Protein AF-0000000072633416 (afdb_homodimer)

Sequence (336 aa):
MCIAISPEGNLLAVGGNDANVHIYSLSTSDSSLTEKQKLSHGGALTSVNFSPDGKYLVATDIAKKVVPYNVNNGFKVASEKSWSFHTARINCSAWSSNSRYIVTGSLDTNIMVWDLEQSGEHPLLIRGAHQMSAINCVAFLPDGKRILSVGQDANIRIWNVKLPIKPSMCIAISPEGNLLAVGGNDANVHIYSLSTSDSSLTEKQKLSHGGALTSVNFSPDGKYLVATDIAKKVVPYNVNNGFKVASEKSWSFHTARINCSAWSSNSRYIVTGSLDTNIMVWDLEQSGEHPLLIRGAHQMSAINCVAFLPDGKRILSVGQDANIRIWNVKLPIKPS

Nearest PDB structures (foldseek):
  1pev-assembly1_A  TM=9.526E-01  e=4.583E-15  Caenorhabditis elegans
  7y61-assembly1_L  TM=8.493E-01  e=1.442E-09  Homo sapiens
  7y61-assembly1_N  TM=8.278E-01  e=1.885E-09  Homo sapiens
  5wlc-assembly1_LR  TM=9.223E-01  e=4.519E-05  Saccharomyces cerevisiae BY4741
  6nd4-assembly1_R  TM=8.766E-01  e=3.129E-03  Saccharomyces cerevisiae BY4741

Structure (mmCIF, N/CA/C/O backbone):
data_AF-0000000072633416-model_v1
#
loop_
_entity.id
_entity.type
_entity.pdbx_description
1 polymer 'Uncharacterized protein'
#
loop_
_atom_site.group_PDB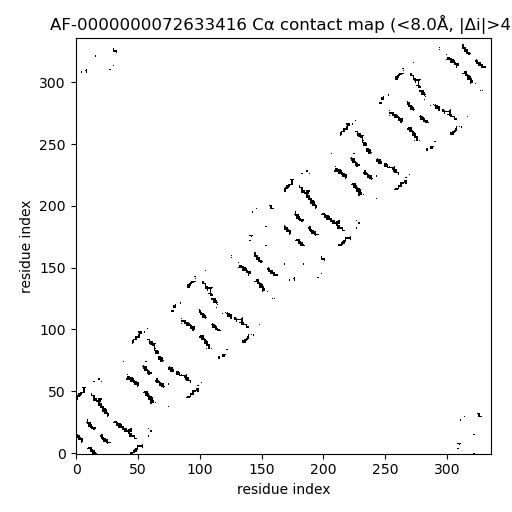
_atom_site.id
_atom_site.type_symbol
_atom_site.label_atom_id
_atom_site.label_alt_id
_atom_site.label_comp_id
_atom_site.label_asym_id
_atom_site.label_entity_id
_atom_site.label_seq_id
_atom_site.pdbx_PDB_ins_code
_atom_site.Cartn_x
_atom_site.Cartn_y
_atom_site.Cartn_z
_atom_site.occupancy
_atom_site.B_iso_or_equiv
_atom_site.auth_seq_id
_atom_site.auth_comp_id
_atom_site.auth_asym_id
_atom_site.auth_atom_id
_atom_site.pdbx_PDB_model_num
ATOM 1 N N . MET A 1 1 ? -5.812 -7.766 7.957 1 78.44 1 MET A N 1
ATOM 2 C CA . MET A 1 1 ? -6.738 -7.355 6.906 1 78.44 1 MET A CA 1
ATOM 3 C C . MET A 1 1 ? -6.059 -6.406 5.922 1 78.44 1 MET A C 1
ATOM 5 O O . MET A 1 1 ? -5.25 -5.566 6.324 1 78.44 1 MET A O 1
ATOM 9 N N . CYS A 1 2 ? -6.215 -6.66 4.562 1 89.56 2 CYS A N 1
ATOM 10 C CA . CYS A 1 2 ? -5.656 -5.859 3.48 1 89.56 2 CYS A CA 1
ATOM 11 C C . CYS A 1 2 ? -6.742 -5.441 2.492 1 89.56 2 CYS A C 1
ATOM 13 O O . CYS A 1 2 ? -7.82 -6.035 2.463 1 89.56 2 CYS A O 1
ATOM 15 N N . ILE A 1 3 ? -6.527 -4.309 1.792 1 92.31 3 ILE A N 1
ATOM 16 C CA . ILE A 1 3 ? -7.512 -3.83 0.828 1 92.31 3 ILE A CA 1
ATOM 17 C C . ILE A 1 3 ? -6.809 -3.396 -0.456 1 92.31 3 ILE A C 1
ATOM 19 O O . ILE A 1 3 ? -5.613 -3.092 -0.443 1 92.31 3 ILE A O 1
ATOM 23 N N . ALA A 1 4 ? -7.535 -3.357 -1.515 1 94.62 4 ALA A N 1
ATOM 24 C CA . ALA A 1 4 ? -7.051 -2.854 -2.797 1 94.62 4 ALA A CA 1
ATOM 25 C C . ALA A 1 4 ? -8.195 -2.283 -3.631 1 94.62 4 ALA A C 1
ATOM 27 O O . ALA A 1 4 ? -9.25 -2.912 -3.762 1 94.62 4 ALA A O 1
ATOM 28 N N . ILE A 1 5 ? -7.965 -1.12 -4.137 1 92 5 ILE A N 1
ATOM 29 C CA . ILE A 1 5 ? -8.914 -0.504 -5.055 1 92 5 ILE A CA 1
ATOM 30 C C . ILE A 1 5 ? -8.469 -0.738 -6.496 1 92 5 ILE A C 1
ATOM 32 O O . ILE A 1 5 ? -7.285 -0.602 -6.816 1 92 5 ILE A O 1
ATOM 36 N N . SER A 1 6 ? -9.461 -1.04 -7.301 1 93.94 6 SER A N 1
ATOM 37 C CA . SER A 1 6 ? -9.117 -1.271 -8.703 1 93.94 6 SER A CA 1
ATOM 38 C C . SER A 1 6 ? -8.68 0.02 -9.383 1 93.94 6 SER A C 1
ATOM 40 O O . SER A 1 6 ? -9.039 1.113 -8.945 1 93.94 6 SER A O 1
ATOM 42 N N . PRO A 1 7 ? -7.848 -0.173 -10.43 1 89.81 7 PRO A N 1
ATOM 43 C CA . PRO A 1 7 ? -7.363 1.029 -11.109 1 89.81 7 PRO A CA 1
ATOM 44 C C . PRO A 1 7 ? -8.5 1.906 -11.641 1 89.81 7 PRO A C 1
ATOM 46 O O . PRO A 1 7 ? -8.375 3.135 -11.656 1 89.81 7 PRO A O 1
ATOM 49 N N . GLU A 1 8 ? -9.578 1.374 -12.016 1 87.56 8 GLU A N 1
ATOM 50 C CA . GLU A 1 8 ? -10.711 2.133 -12.523 1 87.56 8 GLU A CA 1
ATOM 51 C C . GLU A 1 8 ? -11.547 2.711 -11.391 1 87.56 8 GLU A C 1
ATOM 53 O O . GLU A 1 8 ? -12.445 3.521 -11.617 1 87.56 8 GLU A O 1
ATOM 58 N N . GLY A 1 9 ? -11.312 2.232 -10.219 1 87.56 9 GLY A N 1
ATOM 59 C CA . GLY A 1 9 ? -11.969 2.791 -9.047 1 87.56 9 GLY A CA 1
ATOM 60 C C . GLY A 1 9 ? -13.367 2.25 -8.828 1 87.56 9 GLY A C 1
ATOM 61 O O . GLY A 1 9 ? -14.141 2.805 -8.047 1 87.56 9 GLY A O 1
ATOM 62 N N . ASN A 1 10 ? -13.703 1.161 -9.5 1 91 10 ASN A N 1
ATOM 63 C CA . ASN A 1 10 ? -15.07 0.667 -9.422 1 91 10 ASN A CA 1
ATOM 64 C C . ASN A 1 10 ? -15.164 -0.598 -8.57 1 91 10 ASN A C 1
ATOM 66 O O . ASN A 1 10 ? -16.266 -1.051 -8.242 1 91 10 ASN A O 1
ATOM 70 N N . LEU A 1 11 ? -14.023 -1.167 -8.234 1 94.31 11 LEU A N 1
ATOM 71 C CA . LEU A 1 11 ? -14 -2.369 -7.414 1 94.31 11 LEU A CA 1
ATOM 72 C C . LEU A 1 11 ? -13.109 -2.176 -6.191 1 94.31 11 LEU A C 1
ATOM 74 O O . LEU A 1 11 ? -12.07 -1.52 -6.273 1 94.31 11 LEU A O 1
ATOM 78 N N . LEU A 1 12 ? -13.523 -2.736 -5.129 1 93.88 12 LEU A N 1
ATOM 79 C CA . LEU A 1 12 ? -12.75 -2.865 -3.898 1 93.88 12 LEU A CA 1
ATOM 80 C C . LEU A 1 12 ? -12.578 -4.332 -3.516 1 93.88 12 LEU A C 1
ATOM 82 O O . LEU A 1 12 ? -13.555 -5.074 -3.428 1 93.88 12 LEU A O 1
ATOM 86 N N . ALA A 1 13 ? -11.328 -4.762 -3.363 1 96.56 13 ALA A N 1
ATOM 87 C CA . ALA A 1 13 ? -11.023 -6.086 -2.824 1 96.56 13 ALA A CA 1
ATOM 88 C C . ALA A 1 13 ? -10.602 -6 -1.362 1 96.56 13 ALA A C 1
ATOM 90 O O . ALA A 1 13 ? -9.758 -5.172 -1.001 1 96.56 13 ALA A O 1
ATOM 91 N N . VAL A 1 14 ? -11.203 -6.781 -0.526 1 93.81 14 VAL A N 1
ATOM 92 C CA . VAL A 1 14 ? -10.859 -6.855 0.89 1 93.81 14 VAL A CA 1
ATOM 93 C C . VAL A 1 14 ? -10.445 -8.281 1.248 1 93.81 14 VAL A C 1
ATOM 95 O O . VAL A 1 14 ? -11.234 -9.219 1.113 1 93.81 14 VAL A O 1
ATOM 98 N N . GLY A 1 15 ? -9.219 -8.375 1.613 1 94.69 15 GLY A N 1
ATOM 99 C CA . GLY A 1 15 ? -8.75 -9.641 2.139 1 94.69 15 GLY A CA 1
ATOM 100 C C . GLY A 1 15 ? -9.07 -9.844 3.607 1 94.69 15 GLY A C 1
ATOM 101 O O . GLY A 1 15 ? -8.555 -9.125 4.465 1 94.69 15 GLY A O 1
ATOM 102 N N . GLY A 1 16 ? -9.828 -10.812 3.904 1 91.19 16 GLY A N 1
ATOM 103 C CA . GLY A 1 16 ? -10.305 -11 5.266 1 91.19 16 GLY A CA 1
ATOM 104 C C . GLY A 1 16 ? -9.5 -12.016 6.047 1 91.19 16 GLY A C 1
ATOM 105 O O . GLY A 1 16 ? -8.703 -12.766 5.469 1 91.19 16 GLY A O 1
ATOM 106 N N . ASN A 1 17 ? -9.734 -11.977 7.367 1 91.62 17 ASN A N 1
ATOM 107 C CA . ASN A 1 17 ? -9.219 -13.023 8.242 1 91.62 17 ASN A CA 1
ATOM 108 C C . ASN A 1 17 ? -10.07 -14.289 8.156 1 91.62 17 ASN A C 1
ATOM 110 O O . ASN A 1 17 ? -9.656 -15.352 8.641 1 91.62 17 ASN A O 1
ATOM 114 N N . ASP A 1 18 ? -11.141 -14.18 7.52 1 91.94 18 ASP A N 1
ATOM 115 C CA . ASP A 1 18 ? -12.07 -15.289 7.383 1 91.94 18 ASP A CA 1
ATOM 116 C C . ASP A 1 18 ? -11.695 -16.172 6.195 1 91.94 18 ASP A C 1
ATOM 118 O O . ASP A 1 18 ? -12.484 -17.031 5.781 1 91.94 18 ASP A O 1
ATOM 122 N N . ALA A 1 19 ? -10.562 -15.977 5.543 1 95.75 19 ALA A N 1
ATOM 123 C CA . ALA A 1 19 ? -10.016 -16.75 4.43 1 95.75 19 ALA A CA 1
ATOM 124 C C . ALA A 1 19 ? -10.812 -16.5 3.15 1 95.75 19 ALA A C 1
ATOM 126 O O . ALA A 1 19 ? -10.891 -17.359 2.277 1 95.75 19 ALA A O 1
ATOM 127 N N . ASN A 1 20 ? -11.477 -15.336 3.115 1 96.12 20 ASN A N 1
ATOM 128 C CA . ASN A 1 20 ? -12.18 -14.938 1.899 1 96.12 20 ASN A CA 1
ATOM 129 C C . ASN A 1 20 ? -11.68 -13.594 1.383 1 96.12 20 ASN A C 1
ATOM 131 O O . ASN A 1 20 ? -11.305 -12.719 2.17 1 96.12 20 ASN A O 1
ATOM 135 N N . VAL A 1 21 ? -11.633 -13.508 0.088 1 97 21 VAL A N 1
ATOM 136 C CA . VAL A 1 21 ? -11.523 -12.195 -0.547 1 97 21 VAL A CA 1
ATOM 137 C C . VAL A 1 21 ? -12.922 -11.664 -0.872 1 97 21 VAL A C 1
ATOM 139 O O . VAL A 1 21 ? -13.68 -12.305 -1.6 1 97 21 VAL A O 1
ATOM 142 N N . HIS A 1 22 ? -13.258 -10.57 -0.307 1 95.81 22 HIS A N 1
ATOM 143 C CA . HIS A 1 22 ? -14.523 -9.906 -0.581 1 95.81 22 HIS A CA 1
ATOM 144 C C . HIS A 1 22 ? -14.367 -8.852 -1.672 1 95.81 22 HIS A C 1
ATOM 146 O O . HIS A 1 22 ? -13.508 -7.977 -1.577 1 95.81 22 HIS A O 1
ATOM 152 N N . ILE A 1 23 ? -15.18 -9.047 -2.656 1 96.94 23 ILE A N 1
ATOM 153 C CA . ILE A 1 23 ? -15.164 -8.078 -3.744 1 96.94 23 ILE A CA 1
ATOM 154 C C . ILE A 1 23 ? -16.391 -7.18 -3.664 1 96.94 23 ILE A C 1
ATOM 156 O O . ILE A 1 23 ? -17.531 -7.672 -3.67 1 96.94 23 ILE A O 1
ATOM 160 N N . TYR A 1 24 ? -16.188 -5.902 -3.617 1 94.69 24 TYR A N 1
ATOM 161 C CA . TYR A 1 24 ? -17.266 -4.922 -3.586 1 94.69 24 TYR A CA 1
ATOM 162 C C . TYR A 1 24 ? -17.266 -4.082 -4.859 1 94.69 24 TYR A C 1
ATOM 164 O O . TYR A 1 24 ? -16.219 -3.727 -5.383 1 94.69 24 TYR A O 1
ATOM 172 N N . SER A 1 25 ? -18.5 -3.779 -5.301 1 93.19 25 SER A N 1
ATOM 173 C CA . SER A 1 25 ? -18.672 -2.734 -6.305 1 93.19 25 SER A CA 1
ATOM 174 C C . SER A 1 25 ? -18.797 -1.358 -5.656 1 93.19 25 SER A C 1
ATOM 176 O O . SER A 1 25 ? -19.531 -1.185 -4.688 1 93.19 25 SER A O 1
ATOM 178 N N . LEU A 1 26 ? -17.969 -0.491 -6.16 1 88.62 26 LEU A N 1
ATOM 179 C CA . LEU A 1 26 ? -18.031 0.896 -5.711 1 88.62 26 LEU A CA 1
ATOM 180 C C . LEU A 1 26 ? -18.812 1.754 -6.691 1 88.62 26 LEU A C 1
ATOM 182 O O . LEU A 1 26 ? -18.469 1.842 -7.871 1 88.62 26 LEU A O 1
ATOM 186 N N . SER A 1 27 ? -19.922 2.271 -6.168 1 82.56 27 SER A N 1
ATOM 187 C CA . SER A 1 27 ? -20.688 3.166 -7.023 1 82.56 27 SER A CA 1
ATOM 188 C C . SER A 1 27 ? -19.953 4.473 -7.27 1 82.56 27 SER A C 1
ATOM 190 O O . SER A 1 27 ? -19.281 4.992 -6.375 1 82.56 27 SER A O 1
ATOM 192 N N . THR A 1 28 ? -20.016 4.977 -8.508 1 73.62 28 THR A N 1
ATOM 193 C CA . THR A 1 28 ? -19.406 6.262 -8.82 1 73.62 28 THR A CA 1
ATOM 194 C C . THR A 1 28 ? -20.344 7.41 -8.477 1 73.62 28 THR A C 1
ATOM 196 O O . THR A 1 28 ? -19.938 8.57 -8.422 1 73.62 28 THR A O 1
ATOM 199 N N . SER A 1 29 ? -21.594 7.102 -8.211 1 73.12 29 SER A N 1
ATOM 200 C CA . SER A 1 29 ? -22.594 8.156 -8.086 1 73.12 29 SER A CA 1
ATOM 201 C C . SER A 1 29 ? -22.984 8.375 -6.625 1 73.12 29 SER A C 1
ATOM 203 O O . SER A 1 29 ? -23.5 9.438 -6.266 1 73.12 29 SER A O 1
ATOM 205 N N . ASP A 1 30 ? -22.797 7.312 -5.809 1 76.56 30 ASP A N 1
ATOM 206 C CA . ASP A 1 30 ? -23.125 7.469 -4.395 1 76.56 30 ASP A CA 1
ATOM 207 C C . ASP A 1 30 ? -22.141 6.715 -3.514 1 76.56 30 ASP A C 1
ATOM 209 O O . ASP A 1 30 ? -21.109 6.234 -3.994 1 76.56 30 ASP A O 1
ATOM 213 N N . SER A 1 31 ? -22.328 6.77 -2.248 1 78.88 31 SER A N 1
ATOM 214 C CA . SER A 1 31 ? -21.406 6.184 -1.271 1 78.88 31 SER A CA 1
ATOM 215 C C . SER A 1 31 ? -21.766 4.727 -0.987 1 78.88 31 SER A C 1
ATOM 217 O O . SER A 1 31 ? -21.406 4.184 0.056 1 78.88 31 SER A O 1
ATOM 219 N N . SER A 1 32 ? -22.438 4.117 -2.043 1 82.69 32 SER A N 1
ATOM 220 C CA . SER A 1 32 ? -22.875 2.744 -1.807 1 82.69 32 SER A CA 1
ATOM 221 C C . SER A 1 32 ? -21.766 1.746 -2.133 1 82.69 32 SER A C 1
ATOM 223 O O . SER A 1 32 ? -20.984 1.968 -3.049 1 82.69 32 SER A O 1
ATOM 225 N N . LEU A 1 33 ? -21.75 0.818 -1.303 1 86.5 33 LEU A N 1
ATOM 226 C CA . LEU A 1 33 ? -20.875 -0.343 -1.434 1 86.5 33 LEU A CA 1
ATOM 227 C C . LEU A 1 33 ? -21.672 -1.636 -1.438 1 86.5 33 LEU A C 1
ATOM 229 O O . LEU A 1 33 ? -22.469 -1.879 -0.526 1 86.5 33 LEU A O 1
ATOM 233 N N . THR A 1 34 ? -21.469 -2.406 -2.582 1 90.81 34 THR A N 1
ATOM 234 C CA . THR A 1 34 ? -22.203 -3.668 -2.678 1 90.81 34 THR A CA 1
ATOM 235 C C . THR A 1 34 ? -21.234 -4.828 -2.906 1 90.81 34 THR A C 1
ATOM 237 O O . THR A 1 34 ? -20.406 -4.781 -3.814 1 90.81 34 THR A O 1
ATOM 240 N N . GLU A 1 35 ? -21.359 -5.801 -2.062 1 93.06 35 GLU A N 1
ATOM 241 C CA . GLU A 1 35 ? -20.531 -6.984 -2.285 1 93.06 35 GLU A CA 1
ATOM 242 C C . GLU A 1 35 ? -21 -7.762 -3.512 1 93.06 35 GLU A C 1
ATOM 244 O O . GLU A 1 35 ? -22.172 -8.148 -3.6 1 93.06 35 GLU A O 1
ATOM 249 N N . LYS A 1 36 ? -20.094 -7.965 -4.418 1 94.62 36 LYS A N 1
ATOM 250 C CA . LYS A 1 36 ? -20.422 -8.648 -5.668 1 94.62 36 LYS A CA 1
ATOM 251 C C . LYS A 1 36 ? -20 -10.109 -5.621 1 94.62 36 LYS A C 1
ATOM 253 O O . LYS A 1 36 ? -20.609 -10.969 -6.266 1 94.62 36 LYS A O 1
ATOM 258 N N . GLN A 1 37 ? -18.859 -10.391 -4.949 1 95.88 37 GLN A N 1
ATOM 259 C CA . GLN A 1 37 ? -18.297 -11.734 -4.918 1 95.88 37 GLN A CA 1
ATOM 260 C C . GLN A 1 37 ? -17.578 -12 -3.598 1 95.88 37 GLN A C 1
ATOM 262 O O . GLN A 1 37 ? -17.062 -11.078 -2.973 1 95.88 37 GLN A O 1
ATOM 267 N N . LYS A 1 38 ? -17.656 -13.164 -3.211 1 96.12 38 LYS A N 1
ATOM 268 C CA . LYS A 1 38 ? -16.859 -13.711 -2.117 1 96.12 38 LYS A CA 1
ATOM 269 C C . LYS A 1 38 ? -16.031 -14.906 -2.584 1 96.12 38 LYS A C 1
ATOM 271 O O . LYS A 1 38 ? -16.578 -15.953 -2.924 1 96.12 38 LYS A O 1
ATOM 276 N N . LEU A 1 39 ? -14.711 -14.703 -2.627 1 97 39 LEU A N 1
ATOM 277 C CA . LEU A 1 39 ? -13.812 -15.727 -3.152 1 97 39 LEU A CA 1
ATOM 278 C C . LEU A 1 39 ? -13.156 -16.5 -2.018 1 97 39 LEU A C 1
ATOM 280 O O . LEU A 1 39 ? -12.492 -15.922 -1.161 1 97 39 LEU A O 1
ATOM 284 N N . SER A 1 40 ? -13.32 -17.781 -2.092 1 94.88 40 SER A N 1
ATOM 285 C CA . SER A 1 40 ? -12.672 -18.609 -1.079 1 94.88 40 SER A CA 1
ATOM 286 C C . SER A 1 40 ? -11.172 -18.734 -1.339 1 94.88 40 SER A C 1
ATOM 288 O O . SER A 1 40 ? -10.75 -18.875 -2.486 1 94.88 40 SER A O 1
ATOM 290 N N . HIS A 1 41 ? -10.5 -18.609 -0.272 1 93.25 41 HIS A N 1
ATOM 291 C CA . HIS A 1 41 ? -9.047 -18.734 -0.341 1 93.25 41 HIS A CA 1
ATOM 292 C C . HIS A 1 41 ? -8.539 -19.781 0.64 1 93.25 41 HIS A C 1
ATOM 294 O O . HIS A 1 41 ? -9.328 -20.562 1.182 1 93.25 41 HIS A O 1
ATOM 300 N N . GLY A 1 42 ? -7.281 -19.984 0.874 1 88.25 42 GLY A N 1
ATOM 301 C CA . GLY A 1 42 ? -6.711 -21.047 1.695 1 88.25 42 GLY A CA 1
ATOM 302 C C . GLY A 1 42 ? -6.594 -20.656 3.158 1 88.25 42 GLY A C 1
ATOM 303 O O . GLY A 1 42 ? -6.676 -21.516 4.039 1 88.25 42 GLY A O 1
ATOM 304 N N . GLY A 1 43 ? -6.43 -19.531 3.475 1 94.62 43 GLY A N 1
ATOM 305 C CA . GLY A 1 43 ? -6.266 -18.984 4.816 1 94.62 43 GLY A CA 1
ATOM 306 C C . GLY A 1 43 ? -6.492 -17.5 4.895 1 94.62 43 GLY A C 1
ATOM 307 O O . GLY A 1 43 ? -6.988 -16.891 3.943 1 94.62 43 GLY A O 1
ATOM 308 N N . ALA A 1 44 ? -6.234 -17 6.16 1 95.5 44 ALA A N 1
ATOM 309 C CA . ALA A 1 44 ? -6.344 -15.562 6.336 1 95.5 44 ALA A CA 1
ATOM 310 C C . ALA A 1 44 ? -5.473 -14.82 5.328 1 95.5 44 ALA A C 1
ATOM 312 O O . ALA A 1 44 ? -4.312 -15.18 5.113 1 95.5 44 ALA A O 1
ATOM 313 N N . LEU A 1 45 ? -6.035 -13.82 4.68 1 96.31 45 LEU A N 1
ATOM 314 C CA . LEU A 1 45 ? -5.344 -13.109 3.607 1 96.31 45 LEU A CA 1
ATOM 315 C C . LEU A 1 45 ? -4.227 -12.234 4.164 1 96.31 45 LEU A C 1
ATOM 317 O O . LEU A 1 45 ? -4.355 -11.672 5.258 1 96.31 45 LEU A O 1
ATOM 321 N N . THR A 1 46 ? -3.133 -12.18 3.412 1 96.06 46 THR A N 1
ATOM 322 C CA . THR A 1 46 ? -1.992 -11.352 3.787 1 96.06 46 THR A CA 1
ATOM 323 C C . THR A 1 46 ? -1.813 -10.195 2.803 1 96.06 46 THR A C 1
ATOM 325 O O . THR A 1 46 ? -1.269 -9.148 3.158 1 96.06 46 THR A O 1
ATOM 328 N N . SER A 1 47 ? -2.232 -10.375 1.613 1 96.31 47 SER A N 1
ATOM 329 C CA . SER A 1 47 ? -2.168 -9.305 0.623 1 96.31 47 SER A CA 1
ATOM 330 C C . SER A 1 47 ? -3.203 -9.508 -0.479 1 96.31 47 SER A C 1
ATOM 332 O O . SER A 1 47 ? -3.562 -10.648 -0.796 1 96.31 47 SER A O 1
ATOM 334 N N . VAL A 1 48 ? -3.715 -8.414 -1.035 1 97.44 48 VAL A N 1
ATOM 335 C CA . VAL A 1 48 ? -4.543 -8.352 -2.236 1 97.44 48 VAL A CA 1
ATOM 336 C C . VAL A 1 48 ? -4.121 -7.16 -3.094 1 97.44 48 VAL A C 1
ATOM 338 O O . VAL A 1 48 ? -3.895 -6.066 -2.578 1 97.44 48 VAL A O 1
ATOM 341 N N . ASN A 1 49 ? -3.918 -7.422 -4.375 1 97.38 49 ASN A N 1
ATOM 342 C CA . ASN A 1 49 ? -3.5 -6.363 -5.289 1 97.38 49 ASN A CA 1
ATOM 343 C C . ASN A 1 49 ? -4.105 -6.551 -6.676 1 97.38 49 ASN A C 1
ATOM 345 O O . ASN A 1 49 ? -3.959 -7.613 -7.285 1 97.38 49 ASN A O 1
ATOM 349 N N . PHE A 1 50 ? -4.715 -5.469 -7.129 1 97.44 50 PHE A N 1
ATOM 350 C CA . PHE A 1 50 ? -5.109 -5.48 -8.531 1 97.44 50 PHE A CA 1
ATOM 351 C C . PHE A 1 50 ? -3.9 -5.266 -9.438 1 97.44 50 PHE A C 1
ATOM 353 O O . PHE A 1 50 ? -2.971 -4.543 -9.078 1 97.44 50 PHE A O 1
ATOM 360 N N . SER A 1 51 ? -4.027 -5.918 -10.562 1 97.81 51 SER A N 1
ATOM 361 C CA . SER A 1 51 ? -3.002 -5.617 -11.562 1 97.81 51 SER A CA 1
ATOM 362 C C . SER A 1 51 ? -3.156 -4.199 -12.102 1 97.81 51 SER A C 1
ATOM 364 O O . SER A 1 51 ? -4.25 -3.629 -12.062 1 97.81 51 SER A O 1
ATOM 366 N N . PRO A 1 52 ? -2.07 -3.672 -12.609 1 94.06 52 PRO A N 1
ATOM 367 C CA . PRO A 1 52 ? -2.113 -2.291 -13.094 1 94.06 52 PRO A CA 1
ATOM 368 C C . PRO A 1 52 ? -3.15 -2.088 -14.195 1 94.06 52 PRO A C 1
ATOM 370 O O . PRO A 1 52 ? -3.764 -1.021 -14.281 1 94.06 52 PRO A O 1
ATOM 373 N N . ASP A 1 53 ? -3.396 -3.02 -15 1 95.94 53 ASP A N 1
ATOM 374 C CA . ASP A 1 53 ? -4.363 -2.875 -16.094 1 95.94 53 ASP A CA 1
ATOM 375 C C . ASP A 1 53 ? -5.77 -3.248 -15.625 1 95.94 53 ASP A C 1
ATOM 377 O O . ASP A 1 53 ? -6.723 -3.18 -16.406 1 95.94 53 ASP A O 1
ATOM 381 N N . GLY A 1 54 ? -5.918 -3.766 -14.414 1 97 54 GLY A N 1
ATOM 382 C CA . GLY A 1 54 ? -7.219 -4.02 -13.82 1 97 54 GLY A CA 1
ATOM 383 C C . GLY A 1 54 ? -7.801 -5.363 -14.211 1 97 54 GLY A C 1
ATOM 384 O O . GLY A 1 54 ? -8.914 -5.707 -13.812 1 97 54 GLY A O 1
ATOM 385 N N . LYS A 1 55 ? -7.074 -6.152 -14.898 1 98.06 55 LYS A N 1
ATOM 386 C CA . LYS A 1 55 ? -7.617 -7.391 -15.453 1 98.06 55 LYS A CA 1
ATOM 387 C C . LYS A 1 55 ? -7.48 -8.547 -14.461 1 98.06 55 LYS A C 1
ATOM 389 O O . LYS A 1 55 ? -8.133 -9.578 -14.609 1 98.06 55 LYS A O 1
ATOM 394 N N . TYR A 1 56 ? -6.555 -8.352 -13.547 1 98.25 56 TYR A N 1
ATOM 395 C CA . TYR A 1 56 ? -6.305 -9.43 -12.602 1 98.25 56 TYR A CA 1
ATOM 396 C C . TYR A 1 56 ? -6.27 -8.914 -11.164 1 98.25 56 TYR A C 1
ATOM 398 O O . TYR A 1 56 ? -6.113 -7.707 -10.945 1 98.25 56 TYR A O 1
ATOM 406 N N . LEU A 1 57 ? -6.516 -9.75 -10.242 1 98.25 57 LEU A N 1
ATOM 407 C CA . LEU A 1 57 ? -6.305 -9.594 -8.805 1 98.25 57 LEU A CA 1
ATOM 408 C C . LEU A 1 57 ? -5.441 -10.719 -8.25 1 98.25 57 LEU A C 1
ATOM 410 O O . LEU A 1 57 ? -5.668 -11.891 -8.562 1 98.25 57 LEU A O 1
ATOM 414 N N . VAL A 1 58 ? -4.387 -10.383 -7.531 1 98.44 58 VAL A N 1
ATOM 415 C CA . VAL A 1 58 ? -3.646 -11.438 -6.848 1 98.44 58 VAL A CA 1
ATOM 416 C C . VAL A 1 58 ? -3.928 -11.383 -5.348 1 98.44 58 VAL A C 1
ATOM 418 O O . VAL A 1 58 ? -4.031 -10.297 -4.773 1 98.44 58 VAL A O 1
ATOM 421 N N . ALA A 1 59 ? -4.102 -12.484 -4.727 1 98.31 59 ALA A N 1
ATOM 422 C CA . ALA A 1 59 ? -4.262 -12.609 -3.283 1 98.31 59 ALA A CA 1
ATOM 423 C C . ALA A 1 59 ? -3.285 -13.633 -2.709 1 98.31 59 ALA A C 1
ATOM 425 O O . ALA A 1 59 ? -2.988 -14.648 -3.35 1 98.31 59 ALA A O 1
ATOM 426 N N . THR A 1 60 ? -2.756 -13.352 -1.601 1 98 60 THR A N 1
ATOM 427 C CA . THR A 1 60 ? -1.894 -14.266 -0.861 1 98 60 THR A CA 1
ATOM 428 C C . THR A 1 60 ? -2.422 -14.477 0.554 1 98 60 THR A C 1
ATOM 430 O O . THR A 1 60 ? -3.219 -13.68 1.054 1 98 60 THR A O 1
ATOM 433 N N . ASP A 1 61 ? -1.995 -15.57 1.156 1 97.06 61 ASP A N 1
ATOM 434 C CA . ASP A 1 61 ? -2.525 -15.859 2.484 1 97.06 61 ASP A CA 1
ATOM 435 C C . ASP A 1 61 ? -1.468 -16.516 3.365 1 97.06 61 ASP A C 1
ATOM 437 O O . ASP A 1 61 ? -0.318 -16.688 2.951 1 97.06 61 ASP A O 1
ATOM 441 N N . ILE A 1 62 ? -1.84 -16.844 4.574 1 96.56 62 ILE A N 1
ATOM 442 C CA . ILE A 1 62 ? -0.938 -17.422 5.562 1 96.56 62 ILE A CA 1
ATOM 443 C C . ILE A 1 62 ? -0.707 -18.891 5.246 1 96.56 62 ILE A C 1
ATOM 445 O O . ILE A 1 62 ? 0.206 -19.516 5.793 1 96.56 62 ILE A O 1
ATOM 449 N N . ALA A 1 63 ? -1.5 -19.5 4.441 1 96.44 63 ALA A N 1
ATOM 450 C CA . ALA A 1 63 ? -1.374 -20.906 4.055 1 96.44 63 ALA A CA 1
ATOM 451 C C . ALA A 1 63 ? -0.475 -21.062 2.832 1 96.44 63 ALA A C 1
ATOM 453 O O . ALA A 1 63 ? -0.509 -22.094 2.156 1 96.44 63 ALA A O 1
ATOM 454 N N . LYS A 1 64 ? 0.203 -20.016 2.453 1 96.25 64 LYS A N 1
ATOM 455 C CA . LYS A 1 64 ? 1.258 -20.031 1.445 1 96.25 64 LYS A CA 1
ATOM 456 C C . LYS A 1 64 ? 0.671 -20.094 0.038 1 96.25 64 LYS A C 1
ATOM 458 O O . LYS A 1 64 ? 1.329 -20.562 -0.894 1 96.25 64 LYS A O 1
ATOM 463 N N . LYS A 1 65 ? -0.493 -19.672 -0.13 1 96.56 65 LYS A N 1
ATOM 464 C CA . LYS A 1 65 ? -1.133 -19.719 -1.441 1 96.56 65 LYS A CA 1
ATOM 465 C C . LYS A 1 65 ? -1.063 -18.359 -2.129 1 96.56 65 LYS A C 1
ATOM 467 O O . LYS A 1 65 ? -1.337 -17.328 -1.51 1 96.56 65 LYS A O 1
ATOM 472 N N . VAL A 1 66 ? -0.625 -18.438 -3.33 1 97.94 66 VAL A N 1
ATOM 473 C CA . VAL A 1 66 ? -0.736 -17.312 -4.254 1 97.94 66 VAL A CA 1
ATOM 474 C C . VAL A 1 66 ? -1.807 -17.609 -5.301 1 97.94 66 VAL A C 1
ATOM 476 O O . VAL A 1 66 ? -1.711 -18.594 -6.035 1 97.94 66 VAL A O 1
ATOM 479 N N . VAL A 1 67 ? -2.818 -16.75 -5.371 1 98.19 67 VAL A N 1
ATOM 480 C CA . VAL A 1 67 ? -3.896 -17.031 -6.316 1 98.19 67 VAL A CA 1
ATOM 481 C C . VAL A 1 67 ? -4.16 -15.797 -7.172 1 98.19 67 VAL A C 1
ATOM 483 O O . VAL A 1 67 ? -4.629 -14.773 -6.668 1 98.19 67 VAL A O 1
ATOM 486 N N . PRO A 1 68 ? -3.875 -15.898 -8.414 1 98.12 68 PRO A N 1
ATOM 487 C CA . PRO A 1 68 ? -4.332 -14.867 -9.352 1 98.12 68 PRO A CA 1
ATOM 488 C C . PRO A 1 68 ? -5.766 -15.086 -9.82 1 98.12 68 PRO A C 1
ATOM 490 O O . PRO A 1 68 ? -6.145 -16.219 -10.141 1 98.12 68 PRO A O 1
ATOM 493 N N . TYR A 1 69 ? -6.566 -14.047 -9.805 1 98.31 69 TYR A N 1
ATOM 494 C CA . TYR A 1 69 ? -7.949 -14.094 -10.266 1 98.31 69 TYR A CA 1
ATOM 495 C C . TYR A 1 69 ? -8.141 -13.234 -11.508 1 98.31 69 TYR A C 1
ATOM 497 O O . TYR A 1 69 ? -7.574 -12.141 -11.609 1 98.31 69 TYR A O 1
ATOM 505 N N . ASN A 1 70 ? -8.977 -13.719 -12.406 1 98.12 70 ASN A N 1
ATOM 506 C CA . ASN A 1 70 ? -9.383 -12.945 -13.578 1 98.12 70 ASN A CA 1
ATOM 507 C C . ASN A 1 70 ? -10.602 -12.078 -13.273 1 98.12 70 ASN A C 1
ATOM 509 O O . ASN A 1 70 ? -11.703 -12.594 -13.062 1 98.12 70 ASN A O 1
ATOM 513 N N . VAL A 1 71 ? -10.438 -10.812 -13.289 1 97.62 71 VAL A N 1
ATOM 514 C CA . VAL A 1 71 ? -11.461 -9.867 -12.867 1 97.62 71 VAL A CA 1
ATOM 515 C C . VAL A 1 71 ? -12.656 -9.938 -13.82 1 97.62 71 VAL A C 1
ATOM 517 O O . VAL A 1 71 ? -13.812 -9.875 -13.391 1 97.62 71 VAL A O 1
ATOM 520 N N . ASN A 1 72 ? -12.469 -10.109 -15.055 1 95.12 72 ASN A N 1
ATOM 521 C CA . ASN A 1 72 ? -13.508 -10.008 -16.078 1 95.12 72 ASN A CA 1
ATOM 522 C C . ASN A 1 72 ? -14.18 -11.352 -16.328 1 95.12 72 ASN A C 1
ATOM 524 O O . ASN A 1 72 ? -15.117 -11.445 -17.125 1 95.12 72 ASN A O 1
ATOM 528 N N . ASN A 1 73 ? -13.734 -12.367 -15.672 1 95.44 73 ASN A N 1
ATOM 529 C CA . ASN A 1 73 ? -14.305 -13.703 -15.82 1 95.44 73 ASN A CA 1
ATOM 530 C C . ASN A 1 73 ? -14.852 -14.227 -14.492 1 95.44 73 ASN A C 1
ATOM 532 O O . ASN A 1 73 ? -14.562 -15.359 -14.102 1 95.44 73 ASN A O 1
ATOM 536 N N . GLY A 1 74 ? -15.539 -13.305 -13.758 1 94.88 74 GLY A N 1
ATOM 537 C CA . GLY A 1 74 ? -16.141 -13.711 -12.492 1 94.88 74 GLY A CA 1
ATOM 538 C C . GLY A 1 74 ? -15.109 -14.055 -11.43 1 94.88 74 GLY A C 1
ATOM 539 O O . GLY A 1 74 ? -15.367 -14.875 -10.547 1 94.88 74 GLY A O 1
ATOM 540 N N . PHE A 1 75 ? -13.906 -13.602 -11.562 1 97.19 75 PHE A N 1
ATOM 541 C CA . PHE A 1 75 ? -12.812 -13.828 -10.625 1 97.19 75 PHE A CA 1
ATOM 542 C C . PHE A 1 75 ? -12.453 -15.305 -10.547 1 97.19 75 PHE A C 1
ATOM 544 O O . PHE A 1 75 ? -12.148 -15.82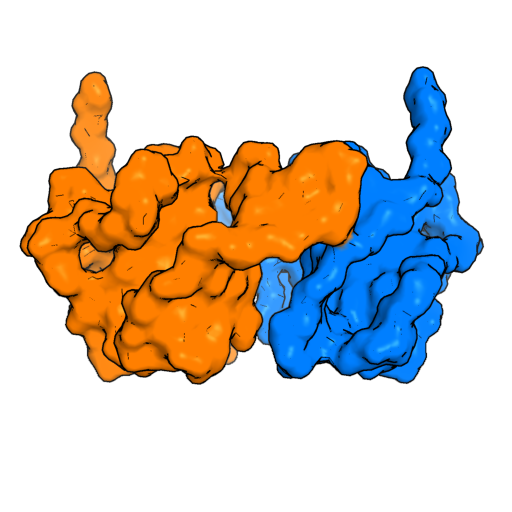 -9.469 1 97.19 75 PHE A O 1
ATOM 551 N N . LYS A 1 76 ? -12.508 -15.953 -11.664 1 96.88 76 LYS A N 1
ATOM 552 C CA . LYS A 1 76 ? -11.953 -17.312 -11.734 1 96.88 76 LYS A CA 1
ATOM 553 C C . LYS A 1 76 ? -10.438 -17.297 -11.625 1 96.88 76 LYS A C 1
ATOM 555 O O . LYS A 1 76 ? -9.789 -16.312 -12.016 1 96.88 76 LYS A O 1
ATOM 560 N N . VAL A 1 77 ? -9.961 -18.375 -11.047 1 97.31 77 VAL A N 1
ATOM 561 C CA . VAL A 1 77 ? -8.516 -18.5 -10.914 1 97.31 77 VAL A CA 1
ATOM 562 C C . VAL A 1 77 ? -7.863 -18.453 -12.297 1 97.31 77 VAL A C 1
ATOM 564 O O . VAL A 1 77 ? -8.297 -19.141 -13.219 1 97.31 77 VAL A O 1
ATOM 567 N N . ALA A 1 78 ? -6.801 -17.703 -12.422 1 97.31 78 ALA A N 1
ATOM 568 C CA . ALA A 1 78 ? -6.195 -17.422 -13.719 1 97.31 78 ALA A CA 1
ATOM 569 C C . ALA A 1 78 ? -4.98 -18.312 -13.961 1 97.31 78 ALA A C 1
ATOM 571 O O . ALA A 1 78 ? -4.414 -18.312 -15.055 1 97.31 78 ALA A O 1
ATOM 572 N N . SER A 1 79 ? -4.52 -19.047 -13 1 95.69 79 SER A N 1
ATOM 573 C CA . SER A 1 79 ? -3.352 -19.906 -13.164 1 95.69 79 SER A CA 1
ATOM 574 C C . SER A 1 79 ? -3.756 -21.328 -13.508 1 95.69 79 SER A C 1
ATOM 576 O O . SER A 1 79 ? -4.793 -21.812 -13.047 1 95.69 79 SER A O 1
ATOM 578 N N . GLU A 1 80 ? -2.883 -21.953 -14.227 1 92.19 80 GLU A N 1
ATOM 579 C CA . GLU A 1 80 ? -3.117 -23.344 -14.648 1 92.19 80 GLU A CA 1
ATOM 580 C C . GLU A 1 80 ? -2.904 -24.312 -13.492 1 92.19 80 GLU A C 1
ATOM 582 O O . GLU A 1 80 ? -3.561 -25.359 -13.422 1 92.19 80 GLU A O 1
ATOM 587 N N . LYS A 1 81 ? -1.944 -23.953 -12.711 1 92.94 81 LYS A N 1
ATOM 588 C CA . LYS A 1 81 ? -1.616 -24.781 -11.555 1 92.94 81 LYS A CA 1
ATOM 589 C C . LYS A 1 81 ? -1.688 -23.969 -10.266 1 92.94 81 LYS A C 1
ATOM 591 O O . LYS A 1 81 ? -1.734 -22.734 -10.305 1 92.94 81 LYS A O 1
ATOM 596 N N . SER A 1 82 ? -1.714 -24.766 -9.219 1 94.56 82 SER A N 1
ATOM 597 C CA . SER A 1 82 ? -1.69 -24.109 -7.914 1 94.56 82 SER A CA 1
ATOM 598 C C . SER A 1 82 ? -0.329 -23.484 -7.633 1 94.56 82 SER A C 1
ATOM 600 O O . SER A 1 82 ? 0.707 -24.125 -7.852 1 94.56 82 SER A O 1
ATOM 602 N N . TRP A 1 83 ? -0.357 -22.234 -7.223 1 96 83 TRP A N 1
ATOM 603 C CA . TRP A 1 83 ? 0.859 -21.516 -6.863 1 96 83 TRP A CA 1
ATOM 604 C C . TRP A 1 83 ? 1.115 -21.594 -5.359 1 96 83 TRP A C 1
ATOM 606 O O . TRP A 1 83 ? 0.729 -20.703 -4.609 1 96 83 TRP A O 1
ATOM 616 N N . SER A 1 84 ? 1.776 -22.688 -4.879 1 94.88 84 SER A N 1
ATOM 617 C CA . SER A 1 84 ? 2.053 -22.953 -3.471 1 94.88 84 SER A CA 1
ATOM 618 C C . SER A 1 84 ? 3.508 -23.359 -3.262 1 94.88 84 SER A C 1
ATOM 620 O O . SER A 1 84 ? 3.787 -24.344 -2.562 1 94.88 84 SER A O 1
ATOM 622 N N . PHE A 1 85 ? 4.426 -22.578 -3.754 1 94.31 85 PHE A N 1
ATOM 623 C CA . PHE A 1 85 ? 5.832 -22.969 -3.73 1 94.31 85 PHE A CA 1
ATOM 624 C C . PHE A 1 85 ? 6.527 -22.391 -2.498 1 94.31 85 PHE A C 1
ATOM 626 O O . PHE A 1 85 ? 7.582 -22.891 -2.096 1 94.31 85 PHE A O 1
ATOM 633 N N . HIS A 1 86 ? 5.98 -21.391 -1.906 1 94.62 86 HIS A N 1
ATOM 634 C CA . HIS A 1 86 ? 6.504 -20.922 -0.632 1 94.62 86 HIS A CA 1
ATOM 635 C C . HIS A 1 86 ? 6.359 -21.984 0.454 1 94.62 86 HIS A C 1
ATOM 637 O O . HIS A 1 86 ? 5.445 -22.812 0.401 1 94.62 86 HIS A O 1
ATOM 643 N N . THR A 1 87 ? 7.25 -21.953 1.475 1 94.62 87 THR A N 1
ATOM 644 C CA . THR A 1 87 ? 7.207 -22.969 2.529 1 94.62 87 THR A CA 1
ATOM 645 C C . THR A 1 87 ? 6.781 -22.344 3.855 1 94.62 87 THR A C 1
ATOM 647 O O . THR A 1 87 ? 6.777 -23.016 4.891 1 94.62 87 THR A O 1
ATOM 650 N N . ALA A 1 88 ? 6.488 -21.141 3.844 1 95.56 88 ALA A N 1
ATOM 651 C CA . ALA A 1 88 ? 5.977 -20.406 5.004 1 95.56 88 ALA A CA 1
ATOM 652 C C . ALA A 1 88 ? 5.027 -19.297 4.574 1 95.56 88 ALA A C 1
ATOM 654 O O . ALA A 1 88 ? 4.797 -19.094 3.379 1 95.56 88 ALA A O 1
ATOM 655 N N . ARG A 1 89 ? 4.492 -18.609 5.57 1 95.25 89 ARG A N 1
ATOM 656 C CA . ARG A 1 89 ? 3.545 -17.516 5.367 1 95.25 89 ARG A CA 1
ATOM 657 C C . ARG A 1 89 ? 4.082 -16.516 4.355 1 95.25 89 ARG A C 1
ATOM 659 O O . ARG A 1 89 ? 5.254 -16.141 4.406 1 95.25 89 ARG A O 1
ATOM 666 N N . ILE A 1 90 ? 3.201 -16.109 3.434 1 96.06 90 ILE A N 1
ATOM 667 C CA . ILE A 1 90 ? 3.514 -15.016 2.525 1 96.06 90 ILE A CA 1
ATOM 668 C C . ILE A 1 90 ? 3.137 -13.688 3.174 1 96.06 90 ILE A C 1
ATOM 670 O O . ILE A 1 90 ? 2.039 -13.547 3.717 1 96.06 90 ILE A O 1
ATOM 674 N N . ASN A 1 91 ? 4.047 -12.742 3.074 1 94.19 91 ASN A N 1
ATOM 675 C CA . ASN A 1 91 ? 3.818 -11.477 3.773 1 94.19 91 ASN A CA 1
ATOM 676 C C . ASN A 1 91 ? 3.379 -10.375 2.814 1 94.19 91 ASN A C 1
ATOM 678 O O . ASN A 1 91 ? 2.705 -9.43 3.221 1 94.19 91 ASN A O 1
ATOM 682 N N . CYS A 1 92 ? 3.75 -10.5 1.59 1 94.75 92 CYS A N 1
ATOM 683 C CA . CYS A 1 92 ? 3.5 -9.391 0.677 1 94.75 92 CYS A CA 1
ATOM 684 C C . CYS A 1 92 ? 3.547 -9.852 -0.773 1 94.75 92 CYS A C 1
ATOM 686 O O . CYS A 1 92 ? 4.074 -10.93 -1.068 1 94.75 92 CYS A O 1
ATOM 688 N N . SER A 1 93 ? 2.977 -9.055 -1.646 1 96.94 93 SER A N 1
ATOM 689 C CA . SER A 1 93 ? 2.982 -9.266 -3.09 1 96.94 93 SER A CA 1
ATOM 690 C C . SER A 1 93 ? 2.867 -7.949 -3.848 1 96.94 93 SER A C 1
ATOM 692 O O . SER A 1 93 ? 2.438 -6.941 -3.285 1 96.94 93 SER A O 1
ATOM 694 N N . ALA A 1 94 ? 3.328 -8 -5.051 1 96.12 94 ALA A N 1
ATOM 695 C CA . ALA A 1 94 ? 3.213 -6.84 -5.926 1 96.12 94 ALA A CA 1
ATOM 696 C C . ALA A 1 94 ? 3.225 -7.254 -7.395 1 96.12 94 ALA A C 1
ATOM 698 O O . ALA A 1 94 ? 3.793 -8.289 -7.75 1 96.12 94 ALA A O 1
ATOM 699 N N . TRP A 1 95 ? 2.596 -6.363 -8.211 1 96.38 95 TRP A N 1
ATOM 700 C CA . TRP A 1 95 ? 2.555 -6.594 -9.648 1 96.38 95 TRP A CA 1
ATOM 701 C C . TRP A 1 95 ? 3.686 -5.848 -10.352 1 96.38 95 TRP A C 1
ATOM 703 O O . TRP A 1 95 ? 4.062 -4.75 -9.938 1 96.38 95 TRP A O 1
ATOM 713 N N . SER A 1 96 ? 4.102 -6.488 -11.414 1 93.94 96 SER A N 1
ATOM 714 C CA . SER A 1 96 ? 4.887 -5.719 -12.375 1 93.94 96 SER A CA 1
ATOM 715 C C . SER A 1 96 ? 4.016 -4.73 -13.141 1 93.94 96 SER A C 1
ATOM 717 O O . SER A 1 96 ? 2.795 -4.895 -13.203 1 93.94 96 SER A O 1
ATOM 719 N N . SER A 1 97 ? 4.621 -3.795 -13.688 1 90.56 97 SER A N 1
ATOM 720 C CA . SER A 1 97 ? 3.889 -2.713 -14.328 1 90.56 97 SER A CA 1
ATOM 721 C C . SER A 1 97 ? 3.145 -3.211 -15.57 1 90.56 97 SER A C 1
ATOM 723 O O . SER A 1 97 ? 2.137 -2.627 -15.969 1 90.56 97 SER A O 1
ATOM 725 N N . ASN A 1 98 ? 3.602 -4.23 -16.172 1 92.12 98 ASN A N 1
ATOM 726 C CA . ASN A 1 98 ? 2.953 -4.734 -17.375 1 92.12 98 ASN A CA 1
ATOM 727 C C . ASN A 1 98 ? 1.859 -5.746 -17.031 1 92.12 98 ASN A C 1
ATOM 729 O O . ASN A 1 98 ? 1.304 -6.387 -17.938 1 92.12 98 ASN A O 1
ATOM 733 N N . SER A 1 99 ? 1.607 -6.035 -15.805 1 96.06 99 SER A N 1
ATOM 734 C CA . SER A 1 99 ? 0.51 -6.855 -15.297 1 96.06 99 SER A CA 1
ATOM 735 C C . SER A 1 99 ? 0.731 -8.328 -15.617 1 96.06 99 SER A C 1
ATOM 737 O O . SER A 1 99 ? -0.224 -9.109 -15.672 1 96.06 99 SER A O 1
ATOM 739 N N . ARG A 1 100 ? 1.955 -8.664 -15.852 1 95.81 100 ARG A N 1
ATOM 740 C CA . ARG A 1 100 ? 2.238 -10.055 -16.188 1 95.81 100 ARG A CA 1
ATOM 741 C C . ARG A 1 100 ? 2.848 -10.797 -15.008 1 95.81 100 ARG A C 1
ATOM 743 O O . ARG A 1 100 ? 2.529 -11.961 -14.766 1 95.81 100 ARG A O 1
ATOM 750 N N . TYR A 1 101 ? 3.678 -10.133 -14.281 1 95.75 101 TYR A N 1
ATOM 751 C CA . TYR A 1 101 ? 4.441 -10.805 -13.234 1 95.75 101 TYR A CA 1
ATOM 752 C C . TYR A 1 101 ? 3.967 -10.383 -11.852 1 95.75 101 TYR A C 1
ATOM 754 O O . TYR A 1 101 ? 3.57 -9.227 -11.656 1 95.75 101 TYR A O 1
ATOM 762 N N . ILE A 1 102 ? 4.008 -11.328 -10.938 1 97.06 102 ILE A N 1
ATOM 763 C CA . ILE A 1 102 ? 3.756 -11.109 -9.516 1 97.06 102 ILE A CA 1
ATOM 764 C C . ILE A 1 102 ? 4.992 -11.484 -8.703 1 97.06 102 ILE A C 1
ATOM 766 O O . ILE A 1 102 ? 5.602 -12.523 -8.938 1 97.06 102 ILE A O 1
ATOM 770 N N . VAL A 1 103 ? 5.441 -10.625 -7.848 1 96.62 103 VAL A N 1
ATOM 771 C CA . VAL A 1 103 ? 6.508 -10.961 -6.914 1 96.62 103 VAL A CA 1
ATOM 772 C C . VAL A 1 103 ? 5.93 -11.148 -5.512 1 96.62 103 VAL A C 1
ATOM 774 O O . VAL A 1 103 ? 5.039 -10.398 -5.102 1 96.62 103 VAL A O 1
ATOM 777 N N . THR A 1 104 ? 6.371 -12.164 -4.832 1 96.62 104 THR A N 1
ATOM 778 C CA . THR A 1 104 ? 5.949 -12.422 -3.461 1 96.62 104 THR A CA 1
ATOM 779 C C . THR A 1 104 ? 7.152 -12.508 -2.527 1 96.62 104 THR A C 1
ATOM 781 O O . THR A 1 104 ? 8.227 -12.953 -2.934 1 96.62 104 THR A O 1
ATOM 784 N N . GLY A 1 105 ? 6.98 -12.039 -1.341 1 95.81 105 GLY A N 1
ATOM 785 C CA . GLY A 1 105 ? 7.922 -12.188 -0.242 1 95.81 105 GLY A CA 1
ATOM 786 C C . GLY A 1 105 ? 7.348 -12.938 0.941 1 95.81 105 GLY A C 1
ATOM 787 O O . GLY A 1 105 ? 6.188 -12.742 1.308 1 95.81 105 GLY A O 1
ATOM 788 N N . SER A 1 106 ? 8.164 -13.734 1.538 1 95.56 106 SER A N 1
ATOM 789 C CA . SER A 1 106 ? 7.652 -14.688 2.518 1 95.56 106 SER A CA 1
ATOM 790 C C . SER A 1 106 ? 8.547 -14.742 3.752 1 95.56 106 SER A C 1
ATOM 792 O O . SER A 1 106 ? 9.688 -14.273 3.721 1 95.56 106 SER A O 1
ATOM 794 N N . LEU A 1 107 ? 7.965 -15.289 4.77 1 94.19 107 LEU A N 1
ATOM 795 C CA . LEU A 1 107 ? 8.703 -15.594 5.992 1 94.19 107 LEU A CA 1
ATOM 796 C C . LEU A 1 107 ? 9.773 -16.641 5.73 1 94.19 107 LEU A C 1
ATOM 798 O O . LEU A 1 107 ? 10.719 -16.781 6.508 1 94.19 107 LEU A O 1
ATOM 802 N N . ASP A 1 108 ? 9.656 -17.406 4.676 1 92.94 108 ASP A N 1
ATOM 803 C CA . ASP A 1 108 ? 10.648 -18.422 4.355 1 92.94 108 ASP A CA 1
ATOM 804 C C . ASP A 1 108 ? 11.914 -17.797 3.764 1 92.94 108 ASP A C 1
ATOM 806 O O . ASP A 1 108 ? 12.805 -18.5 3.303 1 92.94 108 ASP A O 1
ATOM 810 N N . THR A 1 109 ? 11.961 -16.516 3.709 1 91.5 109 THR A N 1
ATOM 811 C CA . THR A 1 109 ? 13.109 -15.711 3.312 1 91.5 109 THR A CA 1
ATOM 812 C C . THR A 1 109 ? 13.273 -15.719 1.797 1 91.5 109 THR A C 1
ATOM 814 O O . THR A 1 109 ? 14.273 -15.211 1.276 1 91.5 109 THR A O 1
ATOM 817 N N . ASN A 1 110 ? 12.328 -16.266 1.087 1 93 110 ASN A N 1
ATOM 818 C CA . ASN A 1 110 ? 12.422 -16.312 -0.367 1 93 110 ASN A CA 1
ATOM 819 C C . ASN A 1 110 ? 11.586 -15.227 -1.028 1 93 110 ASN A C 1
ATOM 821 O O . ASN A 1 110 ? 10.539 -14.828 -0.505 1 93 110 ASN A O 1
ATOM 825 N N . ILE A 1 111 ? 12.133 -14.82 -2.131 1 95.06 111 ILE A N 1
ATOM 826 C CA . ILE A 1 111 ? 11.422 -13.984 -3.084 1 95.06 111 ILE A CA 1
ATOM 827 C C . ILE A 1 111 ? 11.133 -14.773 -4.359 1 95.06 111 ILE A C 1
ATOM 829 O O . ILE A 1 111 ? 12.039 -15.375 -4.938 1 95.06 111 ILE A O 1
ATOM 833 N N . MET A 1 112 ? 9.875 -14.797 -4.742 1 95.69 112 MET A N 1
ATOM 834 C CA . MET A 1 112 ? 9.492 -15.562 -5.926 1 95.69 112 MET A CA 1
ATOM 835 C C . MET A 1 112 ? 8.773 -14.68 -6.938 1 95.69 112 MET A C 1
ATOM 837 O O . MET A 1 112 ? 7.973 -13.82 -6.559 1 95.69 112 MET A O 1
ATOM 841 N N . VAL A 1 113 ? 9.047 -14.961 -8.148 1 96.06 113 VAL A N 1
ATOM 842 C CA . VAL A 1 113 ? 8.391 -14.266 -9.25 1 96.06 113 VAL A CA 1
ATOM 843 C C . VAL A 1 113 ? 7.531 -15.242 -10.039 1 96.06 113 VAL A C 1
ATOM 845 O O . VAL A 1 113 ? 8.031 -16.25 -10.539 1 96.06 113 VAL A O 1
ATOM 848 N N . TRP A 1 114 ? 6.293 -14.875 -10.117 1 96.44 114 TRP A N 1
ATOM 849 C CA . TRP A 1 114 ? 5.312 -15.695 -10.828 1 96.44 114 TRP A CA 1
ATOM 850 C C . TRP A 1 114 ? 4.973 -15.086 -12.18 1 96.44 114 TRP A C 1
ATOM 852 O O . TRP A 1 114 ? 4.797 -13.875 -12.297 1 96.44 114 TRP A O 1
ATOM 862 N N . ASP A 1 115 ? 4.879 -15.945 -13.164 1 95.38 115 ASP A N 1
ATOM 863 C CA . ASP A 1 115 ? 4.57 -15.531 -14.531 1 95.38 115 ASP A CA 1
ATOM 864 C C . ASP A 1 115 ? 3.191 -16.031 -14.961 1 95.38 115 ASP A C 1
ATOM 866 O O . ASP A 1 115 ? 2.986 -17.234 -15.141 1 95.38 115 ASP A O 1
ATOM 870 N N . LEU A 1 116 ? 2.295 -15.164 -15.188 1 95.94 116 LEU A N 1
ATOM 871 C CA . LEU A 1 116 ? 0.934 -15.516 -15.57 1 95.94 116 LEU A CA 1
ATOM 872 C C . LEU A 1 116 ? 0.912 -16.188 -16.938 1 95.94 116 LEU A C 1
ATOM 874 O O . LEU A 1 116 ? 0.043 -17.016 -17.219 1 95.94 116 LEU A O 1
ATOM 878 N N . GLU A 1 117 ? 1.798 -15.797 -17.797 1 93.88 117 GLU A N 1
ATOM 879 C CA . GLU A 1 117 ? 1.847 -16.359 -19.141 1 93.88 117 GLU A CA 1
ATOM 880 C C . GLU A 1 117 ? 2.49 -17.75 -19.125 1 93.88 117 GLU A C 1
ATOM 882 O O . GLU A 1 117 ? 2.393 -18.484 -20.109 1 93.88 117 GLU A O 1
ATOM 887 N N . GLN A 1 118 ? 3.152 -18.047 -18.109 1 92.88 118 GLN A N 1
ATOM 888 C CA . GLN A 1 118 ? 3.705 -19.375 -17.859 1 92.88 118 GLN A CA 1
ATOM 889 C C . GLN A 1 118 ? 3.26 -19.906 -16.5 1 92.88 118 GLN A C 1
ATOM 891 O O . GLN A 1 118 ? 4.086 -20.359 -15.711 1 92.88 118 GLN A O 1
ATOM 896 N N . SER A 1 119 ? 1.965 -19.922 -16.25 1 92.5 119 SER A N 1
ATOM 897 C CA . SER A 1 119 ? 1.391 -20.125 -14.922 1 92.5 119 SER A CA 1
ATOM 898 C C . SER A 1 119 ? 1.447 -21.594 -14.508 1 92.5 119 SER A C 1
ATOM 900 O O . SER A 1 119 ? 1.128 -21.938 -13.367 1 92.5 119 SER A O 1
ATOM 902 N N . GLY A 1 120 ? 1.79 -22.453 -15.445 1 91.06 120 GLY A N 1
ATOM 903 C CA . GLY A 1 120 ? 1.996 -23.859 -15.141 1 91.06 120 GLY A CA 1
ATOM 904 C C . GLY A 1 120 ? 3.402 -24.172 -14.664 1 91.06 120 GLY A C 1
ATOM 905 O O . GLY A 1 120 ? 3.666 -25.266 -14.156 1 91.06 120 GLY A O 1
ATOM 906 N N . GLU A 1 121 ? 4.289 -23.219 -14.805 1 89.19 121 GLU A N 1
ATOM 907 C CA . GLU A 1 121 ? 5.691 -23.406 -14.445 1 89.19 121 GLU A CA 1
ATOM 908 C C . GLU A 1 121 ? 5.965 -22.969 -13.008 1 89.19 121 GLU A C 1
ATOM 910 O O . GLU A 1 121 ? 5.148 -22.281 -12.398 1 89.19 121 GLU A O 1
ATOM 915 N N . HIS A 1 122 ? 7.09 -23.484 -12.547 1 91.44 122 HIS A N 1
ATOM 916 C CA . HIS A 1 122 ? 7.555 -23.016 -11.25 1 91.44 122 HIS A CA 1
ATOM 917 C C . HIS A 1 122 ? 7.914 -21.531 -11.281 1 91.44 122 HIS A C 1
ATOM 919 O O . HIS A 1 122 ? 8.344 -21.031 -12.32 1 91.44 122 HIS A O 1
ATOM 925 N N . PRO A 1 123 ? 7.676 -20.922 -10.195 1 92.31 123 PRO A N 1
ATOM 926 C CA . PRO A 1 123 ? 8.133 -19.531 -10.164 1 92.31 123 PRO A CA 1
ATOM 927 C C . PRO A 1 123 ? 9.656 -19.406 -10.195 1 92.31 123 PRO A C 1
ATOM 929 O O . PRO A 1 123 ? 10.359 -20.375 -9.898 1 92.31 123 PRO A O 1
ATOM 932 N N . LEU A 1 124 ? 10.094 -18.234 -10.625 1 89.56 124 LEU A N 1
ATOM 933 C CA . LEU A 1 124 ? 11.516 -17.906 -10.516 1 89.56 124 LEU A CA 1
ATOM 934 C C . LEU A 1 124 ? 11.883 -17.578 -9.07 1 89.56 124 LEU A C 1
ATOM 936 O O . LEU A 1 124 ? 11.227 -16.75 -8.438 1 89.56 124 LEU A O 1
ATOM 940 N N . LEU A 1 125 ? 12.867 -18.234 -8.531 1 88.81 125 LEU A N 1
ATOM 941 C CA . LEU A 1 125 ? 13.406 -17.906 -7.215 1 88.81 125 LEU A CA 1
ATOM 942 C C . LEU A 1 125 ? 14.555 -16.906 -7.328 1 88.81 125 LEU A C 1
ATOM 944 O O . LEU A 1 125 ? 15.484 -17.109 -8.109 1 88.81 125 LEU A O 1
ATOM 948 N N . ILE A 1 126 ? 14.453 -15.82 -6.598 1 88.38 126 ILE A N 1
ATOM 949 C CA . ILE A 1 126 ? 15.555 -14.859 -6.617 1 88.38 126 ILE A CA 1
ATOM 950 C C . ILE A 1 126 ? 16.719 -15.383 -5.773 1 88.38 126 ILE A C 1
ATOM 952 O O . ILE A 1 126 ? 16.578 -15.555 -4.559 1 88.38 126 ILE A O 1
ATOM 956 N N . ARG A 1 127 ? 17.734 -15.516 -6.379 1 80.88 127 ARG A N 1
ATOM 957 C CA . ARG A 1 127 ? 18.922 -16.094 -5.762 1 80.88 127 ARG A CA 1
ATOM 958 C C . ARG A 1 127 ? 19.5 -15.164 -4.695 1 80.88 127 ARG A C 1
ATOM 960 O O . ARG A 1 127 ? 19.609 -13.961 -4.91 1 80.88 127 ARG A O 1
ATOM 967 N N . GLY A 1 128 ? 19.875 -15.695 -3.617 1 78.62 128 GLY A N 1
ATOM 968 C CA . GLY A 1 128 ? 20.531 -14.938 -2.562 1 78.62 128 GLY A CA 1
ATOM 969 C C . GLY A 1 128 ? 19.547 -14.344 -1.563 1 78.62 128 GLY A C 1
ATOM 970 O O . GLY A 1 128 ? 19.938 -13.938 -0.47 1 78.62 128 GLY A O 1
ATOM 971 N N . ALA A 1 129 ? 18.312 -14.359 -1.97 1 76.38 129 ALA A N 1
ATOM 972 C CA . ALA A 1 129 ? 17.312 -13.781 -1.058 1 76.38 129 ALA A CA 1
ATOM 973 C C . ALA A 1 129 ? 17.25 -14.57 0.248 1 76.38 129 ALA A C 1
ATOM 975 O O . ALA A 1 129 ? 16.953 -14.016 1.305 1 76.38 129 ALA A O 1
ATOM 976 N N . HIS A 1 130 ? 17.609 -15.766 0.155 1 74.44 130 HIS A N 1
ATOM 977 C CA . HIS A 1 130 ? 17.562 -16.625 1.331 1 74.44 130 HIS A CA 1
ATOM 978 C C . HIS A 1 130 ? 18.594 -16.188 2.373 1 74.44 130 HIS A C 1
ATOM 980 O O . HIS A 1 130 ? 18.531 -16.625 3.527 1 74.44 130 HIS A O 1
ATOM 986 N N . GLN A 1 131 ? 19.453 -15.336 1.982 1 71.94 131 GLN A N 1
ATOM 987 C CA . GLN A 1 131 ? 20.469 -14.844 2.908 1 71.94 131 GLN A CA 1
ATOM 988 C C . GLN A 1 131 ? 19.969 -13.633 3.691 1 71.94 131 GLN A C 1
ATOM 990 O O . GLN A 1 131 ? 20.672 -13.102 4.547 1 71.94 131 GLN A O 1
ATOM 995 N N . MET A 1 132 ? 18.703 -13.398 3.43 1 78 132 MET A N 1
ATOM 996 C CA . MET A 1 132 ? 18.078 -12.273 4.117 1 78 132 MET A CA 1
ATOM 997 C C . MET A 1 132 ? 17.188 -12.75 5.254 1 78 132 MET A C 1
ATOM 999 O O . MET A 1 132 ? 17.047 -13.953 5.469 1 78 132 MET A O 1
ATOM 1003 N N . SER A 1 133 ? 16.828 -11.922 6.086 1 88.75 133 SER A N 1
ATOM 1004 C CA . SER A 1 133 ? 15.734 -12.188 7.023 1 88.75 133 SER A CA 1
ATOM 1005 C C . SER A 1 133 ? 14.398 -12.328 6.297 1 88.75 133 SER A C 1
ATOM 1007 O O . SER A 1 133 ? 14.336 -12.195 5.074 1 88.75 133 SER A O 1
ATOM 1009 N N . ALA A 1 134 ? 13.391 -12.797 7.121 1 92.12 134 ALA A N 1
ATOM 1010 C CA . ALA A 1 134 ? 12.031 -12.875 6.582 1 92.12 134 ALA A CA 1
ATOM 1011 C C . ALA A 1 134 ? 11.688 -11.609 5.801 1 92.12 134 ALA A C 1
ATOM 1013 O O . ALA A 1 134 ? 12.016 -10.5 6.223 1 92.12 134 ALA A O 1
ATOM 1014 N N . ILE A 1 135 ? 11.031 -11.828 4.641 1 91.5 135 ILE A N 1
ATOM 1015 C CA . ILE A 1 135 ? 10.727 -10.711 3.748 1 91.5 135 ILE A CA 1
ATOM 1016 C C . ILE A 1 135 ? 9.406 -10.062 4.16 1 91.5 135 ILE A C 1
ATOM 1018 O O . ILE A 1 135 ? 8.367 -10.734 4.211 1 91.5 135 ILE A O 1
ATOM 1022 N N . ASN A 1 136 ? 9.484 -8.82 4.352 1 90 136 ASN A N 1
ATOM 1023 C CA . ASN A 1 136 ? 8.305 -8.102 4.816 1 90 136 ASN A CA 1
ATOM 1024 C C . ASN A 1 136 ? 7.613 -7.359 3.676 1 90 136 ASN A C 1
ATOM 1026 O O . ASN A 1 136 ? 6.391 -7.199 3.684 1 90 136 ASN A O 1
ATOM 1030 N N . CYS A 1 137 ? 8.375 -6.879 2.777 1 91.5 137 CYS A N 1
ATOM 1031 C CA . CYS A 1 137 ? 7.809 -6.141 1.653 1 91.5 137 CYS A CA 1
ATOM 1032 C C . CYS A 1 137 ? 8.602 -6.398 0.376 1 91.5 137 CYS A C 1
ATOM 1034 O O . CYS A 1 137 ? 9.812 -6.609 0.425 1 91.5 137 CYS A O 1
ATOM 1036 N N . VAL A 1 138 ? 7.891 -6.352 -0.749 1 93 138 VAL A N 1
ATOM 1037 C CA . VAL A 1 138 ? 8.508 -6.438 -2.068 1 93 138 VAL A CA 1
ATOM 1038 C C . VAL A 1 138 ? 7.809 -5.477 -3.027 1 93 138 VAL A C 1
ATOM 1040 O O . VAL A 1 138 ? 6.637 -5.137 -2.834 1 93 138 VAL A O 1
ATOM 1043 N N . ALA A 1 139 ? 8.578 -5.09 -4.031 1 92.44 139 ALA A N 1
ATOM 1044 C CA . ALA A 1 139 ? 8.008 -4.273 -5.098 1 92.44 139 ALA A CA 1
ATOM 1045 C C . ALA A 1 139 ? 8.867 -4.34 -6.355 1 92.44 139 ALA A C 1
ATOM 1047 O O . ALA A 1 139 ? 10.094 -4.477 -6.273 1 92.44 139 ALA A O 1
ATOM 1048 N N . PHE A 1 140 ? 8.203 -4.223 -7.488 1 91.38 140 PHE A N 1
ATOM 1049 C CA . PHE A 1 140 ? 8.938 -3.963 -8.719 1 91.38 140 PHE A CA 1
ATOM 1050 C C . PHE A 1 140 ? 9.328 -2.492 -8.812 1 91.38 140 PHE A C 1
ATOM 1052 O O . PHE A 1 140 ? 8.539 -1.611 -8.469 1 91.38 140 PHE A O 1
ATOM 1059 N N . LEU A 1 141 ? 10.547 -2.328 -9.227 1 86.88 141 LEU A N 1
ATOM 1060 C CA . LEU A 1 141 ? 10.898 -0.959 -9.586 1 86.88 141 LEU A CA 1
ATOM 1061 C C . LEU A 1 141 ? 10.297 -0.581 -10.938 1 86.88 141 LEU A C 1
ATOM 1063 O O . LEU A 1 141 ? 9.898 -1.454 -11.711 1 86.88 141 LEU A O 1
ATOM 1067 N N . PRO A 1 142 ? 10.195 0.688 -11.234 1 81.19 142 PRO A N 1
ATOM 1068 C CA . PRO A 1 142 ? 9.477 1.137 -12.43 1 81.19 142 PRO A CA 1
ATOM 1069 C C . PRO A 1 142 ? 10.109 0.626 -13.727 1 81.19 142 PRO A C 1
ATOM 1071 O O . PRO A 1 142 ? 9.43 0.518 -14.75 1 81.19 142 PRO A O 1
ATOM 1074 N N . ASP A 1 143 ? 11.32 0.281 -13.727 1 79.69 143 ASP A N 1
ATOM 1075 C CA .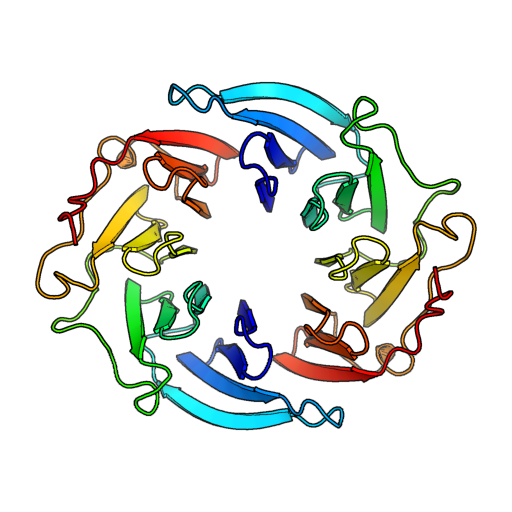 ASP A 1 143 ? 11.977 -0.196 -14.938 1 79.69 143 ASP A CA 1
ATOM 1076 C C . ASP A 1 143 ? 11.547 -1.621 -15.273 1 79.69 143 ASP A C 1
ATOM 1078 O O . ASP A 1 143 ? 11.82 -2.117 -16.375 1 79.69 143 ASP A O 1
ATOM 1082 N N . GLY A 1 144 ? 10.891 -2.271 -14.336 1 82.12 144 GLY A N 1
ATOM 1083 C CA . GLY A 1 144 ? 10.359 -3.605 -14.555 1 82.12 144 GLY A CA 1
ATOM 1084 C C . GLY A 1 144 ? 11.422 -4.684 -14.539 1 82.12 144 GLY A C 1
ATOM 1085 O O . GLY A 1 144 ? 11.133 -5.859 -14.773 1 82.12 144 GLY A O 1
ATOM 1086 N N . LYS A 1 145 ? 12.688 -4.344 -14.227 1 83.25 145 LYS A N 1
ATOM 1087 C CA . LYS A 1 145 ? 13.82 -5.27 -14.281 1 83.25 145 LYS A CA 1
ATOM 1088 C C . LYS A 1 145 ? 14.391 -5.52 -12.891 1 83.25 145 LYS A C 1
ATOM 1090 O O . LYS A 1 145 ? 15.188 -6.441 -12.703 1 83.25 145 LYS A O 1
ATOM 1095 N N . ARG A 1 146 ? 14.031 -4.73 -12.055 1 90.5 146 ARG A N 1
ATOM 1096 C CA . ARG A 1 146 ? 14.586 -4.836 -10.711 1 90.5 146 ARG A CA 1
ATOM 1097 C C . ARG A 1 146 ? 13.477 -4.93 -9.664 1 90.5 146 ARG A C 1
ATOM 1099 O O . ARG A 1 146 ? 12.398 -4.371 -9.844 1 90.5 146 ARG A O 1
ATOM 1106 N N . ILE A 1 147 ? 13.727 -5.66 -8.602 1 91.06 147 ILE A N 1
ATOM 1107 C CA . ILE A 1 147 ? 12.82 -5.859 -7.477 1 91.06 147 ILE A CA 1
ATOM 1108 C C . ILE A 1 147 ? 13.469 -5.324 -6.199 1 91.06 147 ILE A C 1
ATOM 1110 O O . ILE A 1 147 ? 14.648 -5.559 -5.949 1 91.06 147 ILE A O 1
ATOM 1114 N N . LEU A 1 148 ? 12.719 -4.598 -5.508 1 90.88 148 LEU A N 1
ATOM 1115 C CA . LEU A 1 148 ? 13.094 -4.152 -4.168 1 90.88 148 LEU A CA 1
ATOM 1116 C C . LEU A 1 148 ? 12.531 -5.094 -3.109 1 90.88 148 LEU A C 1
ATOM 1118 O O . LEU A 1 148 ? 11.375 -5.512 -3.193 1 90.88 148 LEU A O 1
ATOM 1122 N N . SER A 1 149 ? 13.336 -5.434 -2.145 1 91 149 SER A N 1
ATOM 1123 C CA . SER A 1 149 ? 12.852 -6.184 -0.99 1 91 149 SER A CA 1
ATOM 1124 C C . SER A 1 149 ? 13.297 -5.535 0.316 1 91 149 SER A C 1
ATOM 1126 O O . SER A 1 149 ? 14.359 -4.914 0.377 1 91 149 SER A O 1
ATOM 1128 N N . VAL A 1 150 ? 12.445 -5.621 1.277 1 88.25 150 VAL A N 1
ATOM 1129 C CA . VAL A 1 150 ? 12.742 -5.199 2.641 1 88.25 150 VAL A CA 1
ATOM 1130 C C . VAL A 1 150 ? 12.57 -6.375 3.598 1 88.25 150 VAL A C 1
ATOM 1132 O O . VAL A 1 150 ? 11.516 -7.012 3.627 1 88.25 150 VAL A O 1
ATOM 1135 N N . GLY A 1 151 ? 13.617 -6.605 4.375 1 88.62 151 GLY A N 1
ATOM 1136 C CA . GLY A 1 151 ? 13.562 -7.684 5.348 1 88.62 151 GLY A CA 1
ATOM 1137 C C . GLY A 1 151 ? 12.969 -7.254 6.68 1 88.62 151 GLY A C 1
ATOM 1138 O O . GLY A 1 151 ? 12.773 -6.062 6.922 1 88.62 151 GLY A O 1
ATOM 1139 N N . GLN A 1 152 ? 12.656 -8.258 7.48 1 85.62 152 GLN A N 1
ATOM 1140 C CA . GLN A 1 152 ? 12.211 -7.984 8.844 1 85.62 152 GLN A CA 1
ATOM 1141 C C . GLN A 1 152 ? 13.273 -7.215 9.625 1 85.62 152 GLN A C 1
ATOM 1143 O O . GLN A 1 152 ? 12.953 -6.484 10.562 1 85.62 152 GLN A O 1
ATOM 1148 N N . ASP A 1 153 ? 14.516 -7.395 9.25 1 83.25 153 ASP A N 1
ATOM 1149 C CA . ASP A 1 153 ? 15.633 -6.695 9.883 1 83.25 153 ASP A CA 1
ATOM 1150 C C . ASP A 1 153 ? 15.797 -5.293 9.305 1 83.25 153 ASP A C 1
ATOM 1152 O O . ASP A 1 153 ? 16.781 -4.605 9.602 1 83.25 153 ASP A O 1
ATOM 1156 N N . ALA A 1 154 ? 14.945 -4.91 8.453 1 80.56 154 ALA A N 1
ATOM 1157 C CA . ALA A 1 154 ? 14.914 -3.588 7.832 1 80.56 154 ALA A CA 1
ATOM 1158 C C . ALA A 1 154 ? 16.016 -3.445 6.781 1 80.56 154 ALA A C 1
ATOM 1160 O O . ALA A 1 154 ? 16.297 -2.338 6.324 1 80.56 154 ALA A O 1
ATOM 1161 N N . ASN A 1 155 ? 16.703 -4.578 6.48 1 86.81 155 ASN A N 1
ATOM 1162 C CA . ASN A 1 155 ? 17.641 -4.527 5.371 1 86.81 155 ASN A CA 1
ATOM 1163 C C . ASN A 1 155 ? 16.922 -4.418 4.027 1 86.81 155 ASN A C 1
ATOM 1165 O O . ASN A 1 155 ? 15.93 -5.113 3.789 1 86.81 155 ASN A O 1
ATOM 1169 N N . ILE A 1 156 ? 17.438 -3.541 3.207 1 88.81 156 ILE A N 1
ATOM 1170 C CA . ILE A 1 156 ? 16.859 -3.279 1.889 1 88.81 156 ILE A CA 1
ATOM 1171 C C . ILE A 1 156 ? 17.812 -3.787 0.808 1 88.81 156 ILE A C 1
ATOM 1173 O O . ILE A 1 156 ? 19.016 -3.533 0.862 1 88.81 156 ILE A O 1
ATOM 1177 N N . ARG A 1 157 ? 17.266 -4.465 -0.124 1 89.44 157 ARG A N 1
ATOM 1178 C CA . ARG A 1 157 ? 18.062 -4.961 -1.24 1 89.44 157 ARG A CA 1
ATOM 1179 C C . ARG A 1 157 ? 17.328 -4.77 -2.564 1 89.44 157 ARG A C 1
ATOM 1181 O O . ARG A 1 157 ? 16.094 -4.777 -2.605 1 89.44 157 ARG A O 1
ATOM 1188 N N . ILE A 1 158 ? 18.125 -4.586 -3.568 1 90.25 158 ILE A N 1
ATOM 1189 C CA . ILE A 1 158 ? 17.625 -4.547 -4.941 1 90.25 158 ILE A CA 1
ATOM 1190 C C . ILE A 1 158 ? 18.172 -5.738 -5.723 1 90.25 158 ILE A C 1
ATOM 1192 O O . ILE A 1 158 ? 19.375 -6.039 -5.648 1 90.25 158 ILE A O 1
ATOM 1196 N N . TRP A 1 159 ? 17.266 -6.336 -6.391 1 89.62 159 TRP A N 1
ATOM 1197 C CA . TRP A 1 159 ? 17.609 -7.527 -7.16 1 89.62 159 TRP A CA 1
ATOM 1198 C C . TRP A 1 159 ? 17.359 -7.309 -8.648 1 89.62 159 TRP A C 1
ATOM 1200 O O . TRP A 1 159 ? 16.281 -6.883 -9.047 1 89.62 159 TRP A O 1
ATOM 1210 N N . ASN A 1 160 ? 18.391 -7.633 -9.422 1 86 160 ASN A N 1
ATOM 1211 C CA . ASN A 1 160 ? 18.172 -7.676 -10.867 1 86 160 ASN A CA 1
ATOM 1212 C C . ASN A 1 160 ? 17.484 -8.969 -11.289 1 86 160 ASN A C 1
ATOM 1214 O O . ASN A 1 160 ? 17.938 -10.062 -10.945 1 86 160 ASN A O 1
ATOM 1218 N N . VAL A 1 161 ? 16.328 -8.727 -11.93 1 83.31 161 VAL A N 1
ATOM 1219 C CA . VAL A 1 161 ? 15.609 -9.93 -12.328 1 83.31 161 VAL A CA 1
ATOM 1220 C C . VAL A 1 161 ? 15.547 -10.023 -13.852 1 83.31 161 VAL A C 1
ATOM 1222 O O . VAL A 1 161 ? 15.25 -9.031 -14.531 1 83.31 161 VAL A O 1
ATOM 1225 N N . LYS A 1 162 ? 16.125 -11.008 -14.43 1 79.75 162 LYS A N 1
ATOM 1226 C CA . LYS A 1 162 ? 16.016 -11.273 -15.859 1 79.75 162 LYS A CA 1
ATOM 1227 C C . LYS A 1 162 ? 14.695 -11.961 -16.188 1 79.75 162 LYS A C 1
ATOM 1229 O O . LYS A 1 162 ? 14.562 -13.172 -16.031 1 79.75 162 LYS A O 1
ATOM 1234 N N . LEU A 1 163 ? 13.711 -11.195 -16.406 1 78.5 163 LEU A N 1
ATOM 1235 C CA . LEU A 1 163 ? 12.406 -11.758 -16.719 1 78.5 163 LEU A CA 1
ATOM 1236 C C . LEU A 1 163 ? 12.266 -12.008 -18.219 1 78.5 163 LEU A C 1
ATOM 1238 O O . LEU A 1 163 ? 12.766 -11.219 -19.031 1 78.5 163 LEU A O 1
ATOM 1242 N N . PRO A 1 164 ? 11.867 -13.219 -18.562 1 66.88 164 PRO A N 1
ATOM 1243 C CA . PRO A 1 164 ? 11.695 -13.5 -19.984 1 66.88 164 PRO A CA 1
ATOM 1244 C C . PRO A 1 164 ? 10.719 -12.539 -20.656 1 66.88 164 PRO A C 1
ATOM 1246 O O . PRO A 1 164 ? 9.633 -12.273 -20.125 1 66.88 164 PRO A O 1
ATOM 1249 N N . ILE A 1 165 ? 11.125 -11.289 -21.047 1 54.97 165 ILE A N 1
ATOM 1250 C CA . ILE A 1 165 ? 10.211 -10.453 -21.828 1 54.97 165 ILE A CA 1
ATOM 1251 C C . ILE A 1 165 ? 10.07 -11.016 -23.234 1 54.97 165 ILE A C 1
ATOM 1253 O O . ILE A 1 165 ? 11.047 -11.07 -23.984 1 54.97 165 ILE A O 1
ATOM 1257 N N . LYS A 1 166 ? 9.211 -11.977 -23.453 1 49.62 166 LYS A N 1
ATOM 1258 C CA . LYS A 1 166 ? 9.047 -12.234 -24.875 1 49.62 166 LYS A CA 1
ATOM 1259 C C . LYS A 1 166 ? 8.547 -10.992 -25.609 1 49.62 166 LYS A C 1
ATOM 1261 O O . LYS A 1 166 ? 7.617 -10.32 -25.141 1 49.62 166 LYS A O 1
ATOM 1266 N N . PRO A 1 167 ? 9.352 -10.445 -26.609 1 40.25 167 PRO A N 1
ATOM 1267 C CA . PRO A 1 167 ? 8.789 -9.406 -27.484 1 40.25 167 PRO A CA 1
ATOM 1268 C C . PRO A 1 167 ? 7.375 -9.719 -27.953 1 40.25 167 PRO A C 1
ATOM 1270 O O . PRO A 1 167 ? 7.047 -10.883 -28.203 1 40.25 167 PRO A O 1
ATOM 1273 N N . SER A 1 168 ? 6.371 -8.859 -27.391 1 34.5 168 SER A N 1
ATOM 1274 C CA . SER A 1 168 ? 5.184 -9.008 -28.219 1 34.5 168 SER A CA 1
ATOM 1275 C C . SER A 1 168 ? 5.539 -9.023 -29.703 1 34.5 168 SER A C 1
ATOM 1277 O O . SER A 1 168 ? 6.461 -8.32 -30.125 1 34.5 168 SER A O 1
ATOM 1279 N N . MET B 1 1 ? 7.477 -1.186 10.102 1 78.25 1 MET B N 1
ATOM 1280 C CA . MET B 1 1 ? 8.258 -0.607 9.016 1 78.25 1 MET B CA 1
ATOM 1281 C C . MET B 1 1 ? 7.414 -0.499 7.742 1 78.25 1 MET B C 1
ATOM 1283 O O . MET B 1 1 ? 6.605 -1.38 7.453 1 78.25 1 MET B O 1
ATOM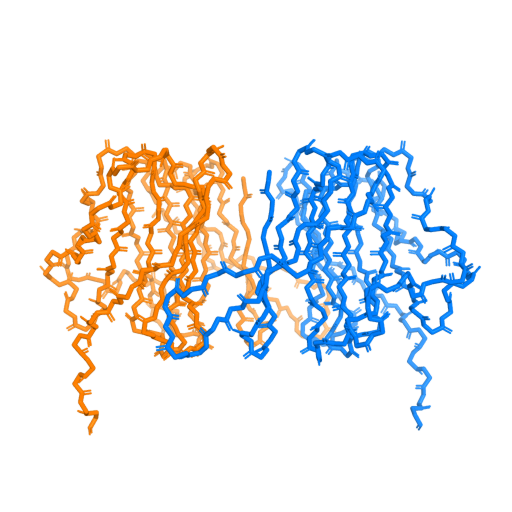 1287 N N . CYS B 1 2 ? 7.422 0.708 7.047 1 89.56 2 CYS B N 1
ATOM 1288 C CA . CYS B 1 2 ? 6.703 0.997 5.812 1 89.56 2 CYS B CA 1
ATOM 1289 C C . CYS B 1 2 ? 7.641 1.55 4.746 1 89.56 2 CYS B C 1
ATOM 1291 O O . CYS B 1 2 ? 8.742 2.016 5.062 1 89.56 2 CYS B O 1
ATOM 1293 N N . ILE B 1 3 ? 7.289 1.35 3.471 1 92.38 3 ILE B N 1
ATOM 1294 C CA . ILE B 1 3 ? 8.133 1.84 2.385 1 92.38 3 ILE B CA 1
ATOM 1295 C C . ILE B 1 3 ? 7.266 2.508 1.32 1 92.38 3 ILE B C 1
ATOM 1297 O O . ILE B 1 3 ? 6.066 2.232 1.226 1 92.38 3 ILE B O 1
ATOM 1301 N N . ALA B 1 4 ? 7.859 3.336 0.543 1 94.75 4 ALA B N 1
ATOM 1302 C CA . ALA B 1 4 ? 7.207 3.971 -0.599 1 94.75 4 ALA B CA 1
ATOM 1303 C C . ALA B 1 4 ? 8.219 4.309 -1.69 1 94.75 4 ALA B C 1
ATOM 1305 O O . ALA B 1 4 ? 9.281 4.863 -1.407 1 94.75 4 ALA B O 1
ATOM 1306 N N . ILE B 1 5 ? 7.875 3.951 -2.881 1 92.12 5 ILE B N 1
ATOM 1307 C CA . ILE B 1 5 ? 8.688 4.316 -4.039 1 92.12 5 ILE B CA 1
ATOM 1308 C C . ILE B 1 5 ? 8.086 5.547 -4.719 1 92.12 5 ILE B C 1
ATOM 1310 O O . ILE B 1 5 ? 6.871 5.645 -4.883 1 92.12 5 ILE B O 1
ATOM 1314 N N . SER B 1 6 ? 8.984 6.41 -5.098 1 94.12 6 SER B N 1
ATOM 1315 C CA . SER B 1 6 ? 8.492 7.613 -5.758 1 94.12 6 SER B CA 1
ATOM 1316 C C . SER B 1 6 ? 7.91 7.293 -7.133 1 94.12 6 SER B C 1
ATOM 1318 O O . SER B 1 6 ? 8.266 6.277 -7.738 1 94.12 6 SER B O 1
ATOM 1320 N N . PRO B 1 7 ? 6.984 8.18 -7.559 1 89.88 7 PRO B N 1
ATOM 1321 C CA . PRO B 1 7 ? 6.359 7.918 -8.859 1 89.88 7 PRO B CA 1
ATOM 1322 C C . PRO B 1 7 ? 7.379 7.828 -9.992 1 89.88 7 PRO B C 1
ATOM 1324 O O . PRO B 1 7 ? 7.191 7.059 -10.938 1 89.88 7 PRO B O 1
ATOM 1327 N N . GLU B 1 8 ? 8.438 8.508 -9.938 1 87.69 8 GLU B N 1
ATOM 1328 C CA . GLU B 1 8 ? 9.469 8.484 -10.977 1 87.69 8 GLU B CA 1
ATOM 1329 C C . GLU B 1 8 ? 10.398 7.285 -10.797 1 87.69 8 GLU B C 1
ATOM 1331 O O . GLU B 1 8 ? 11.219 6.996 -11.672 1 87.69 8 GLU B O 1
ATOM 1336 N N . GLY B 1 9 ? 10.312 6.672 -9.664 1 87.69 9 GLY B N 1
ATOM 1337 C CA . GLY B 1 9 ? 11.062 5.449 -9.438 1 87.69 9 GLY B CA 1
ATOM 1338 C C . GLY B 1 9 ? 12.508 5.703 -9.039 1 87.69 9 GLY B C 1
ATOM 1339 O O . GLY B 1 9 ? 13.328 4.785 -9.07 1 87.69 9 GLY B O 1
ATOM 1340 N N . ASN B 1 10 ? 12.82 6.93 -8.656 1 91.06 10 ASN B N 1
ATOM 1341 C CA . ASN B 1 10 ? 14.219 7.258 -8.383 1 91.06 10 ASN B CA 1
ATOM 1342 C C . ASN B 1 10 ? 14.477 7.414 -6.883 1 91.06 10 ASN B C 1
ATOM 1344 O O . ASN B 1 10 ? 15.625 7.508 -6.453 1 91.06 10 ASN B O 1
ATOM 1348 N N . LEU B 1 11 ? 13.406 7.457 -6.113 1 94.38 11 LEU B N 1
ATOM 1349 C CA . LEU B 1 11 ? 13.547 7.586 -4.668 1 94.38 11 LEU B CA 1
ATOM 1350 C C . LEU B 1 11 ? 12.789 6.473 -3.943 1 94.38 11 LEU B C 1
ATOM 1352 O O . LEU B 1 11 ? 11.711 6.062 -4.383 1 94.38 11 LEU B O 1
ATOM 1356 N N . LEU B 1 12 ? 13.359 6.039 -2.887 1 93.88 12 LEU B N 1
ATOM 1357 C CA . LEU B 1 12 ? 12.734 5.137 -1.926 1 93.88 12 LEU B CA 1
ATOM 1358 C C . LEU B 1 12 ? 12.688 5.766 -0.539 1 93.88 12 LEU B C 1
ATOM 1360 O O . LEU B 1 12 ? 13.711 6.223 -0.023 1 93.88 12 LEU B O 1
ATOM 1364 N N . ALA B 1 13 ? 11.5 5.852 0.02 1 96.62 13 ALA B N 1
ATOM 1365 C CA . ALA B 1 13 ? 11.328 6.266 1.41 1 96.62 13 ALA B CA 1
ATOM 1366 C C . ALA B 1 13 ? 11.07 5.062 2.314 1 96.62 13 ALA B C 1
ATOM 1368 O O . ALA B 1 13 ? 10.234 4.211 2 1 96.62 13 ALA B O 1
ATOM 1369 N N . VAL B 1 14 ? 11.805 4.961 3.381 1 93.81 14 VAL B N 1
ATOM 1370 C CA . VAL B 1 14 ? 11.633 3.902 4.371 1 93.81 14 VAL B CA 1
ATOM 1371 C C . VAL B 1 14 ? 11.336 4.516 5.738 1 93.81 14 VAL B C 1
ATOM 1373 O O . VAL B 1 14 ? 12.156 5.262 6.281 1 93.81 14 VAL B O 1
ATOM 1376 N N . GLY B 1 15 ? 10.164 4.223 6.172 1 94.69 15 GLY B N 1
ATOM 1377 C CA . GLY B 1 15 ? 9.82 4.605 7.531 1 94.69 15 GLY B CA 1
ATOM 1378 C C . GLY B 1 15 ? 10.32 3.617 8.57 1 94.69 15 GLY B C 1
ATOM 1379 O O . GLY B 1 15 ? 9.867 2.473 8.617 1 94.69 15 GLY B O 1
ATOM 1380 N N . GLY B 1 16 ? 11.172 4.051 9.414 1 91.12 16 GLY B N 1
ATOM 1381 C CA . GLY B 1 16 ? 11.805 3.148 10.359 1 91.12 16 GLY B CA 1
ATOM 1382 C C . GLY B 1 16 ? 11.156 3.16 11.727 1 91.12 16 GLY B C 1
ATOM 1383 O O . GLY B 1 16 ? 10.336 4.039 12.023 1 91.12 16 GLY B O 1
ATOM 1384 N N . ASN B 1 17 ? 11.539 2.139 12.508 1 91.62 17 ASN B N 1
ATOM 1385 C CA . ASN B 1 17 ? 11.18 2.111 13.922 1 91.62 17 ASN B CA 1
ATOM 1386 C C . ASN B 1 17 ? 12.086 3.023 14.75 1 91.62 17 ASN B C 1
ATOM 1388 O O . ASN B 1 17 ? 11.789 3.312 15.906 1 91.62 17 ASN B O 1
ATOM 1392 N N . ASP B 1 18 ? 13.062 3.492 14.125 1 91.94 18 ASP B N 1
ATOM 1393 C CA . ASP B 1 18 ? 14.031 4.359 14.789 1 91.94 18 ASP B CA 1
ATOM 1394 C C . ASP B 1 18 ? 13.578 5.816 14.766 1 91.94 18 ASP B C 1
ATOM 1396 O O . ASP B 1 18 ? 14.352 6.723 15.07 1 91.94 18 ASP B O 1
ATOM 1400 N N . ALA B 1 19 ? 12.359 6.121 14.328 1 95.62 19 ALA B N 1
ATOM 1401 C CA . ALA B 1 19 ? 11.734 7.441 14.281 1 95.62 19 ALA B CA 1
ATOM 1402 C C . ALA B 1 19 ? 12.367 8.305 13.195 1 95.62 19 ALA B C 1
ATOM 1404 O O . ALA B 1 19 ? 12.375 9.531 13.297 1 95.62 19 ALA B O 1
ATOM 1405 N N . ASN B 1 20 ? 12.953 7.625 12.203 1 96.12 20 ASN B N 1
ATOM 1406 C CA . ASN B 1 20 ? 13.484 8.344 11.047 1 96.12 20 ASN B CA 1
ATOM 1407 C C . ASN B 1 20 ? 12.859 7.855 9.75 1 96.12 20 ASN B C 1
ATOM 1409 O O . ASN B 1 20 ? 12.531 6.676 9.609 1 96.12 20 ASN B O 1
ATOM 1413 N N . VAL B 1 21 ? 12.664 8.789 8.875 1 97 21 VAL B N 1
ATOM 1414 C CA . VAL B 1 21 ? 12.414 8.438 7.484 1 97 21 VAL B CA 1
ATOM 1415 C C . VAL B 1 21 ? 13.727 8.422 6.707 1 97 21 VAL B C 1
ATOM 1417 O O . VAL B 1 21 ? 14.43 9.43 6.648 1 97 21 VAL B O 1
ATOM 1420 N N . HIS B 1 22 ? 14.07 7.312 6.191 1 95.75 22 HIS B N 1
ATOM 1421 C CA . HIS B 1 22 ? 15.258 7.164 5.359 1 95.75 22 HIS B CA 1
ATOM 1422 C C . HIS B 1 22 ? 14.914 7.324 3.879 1 95.75 22 HIS B C 1
ATOM 1424 O O . HIS B 1 22 ? 14.016 6.652 3.369 1 95.75 22 HIS B O 1
ATOM 1430 N N . ILE B 1 23 ? 15.633 8.25 3.312 1 96.94 23 ILE B N 1
ATOM 1431 C CA . ILE B 1 23 ? 15.43 8.461 1.884 1 96.94 23 ILE B CA 1
ATOM 1432 C C . ILE B 1 23 ? 16.625 7.895 1.107 1 96.94 23 ILE B C 1
ATOM 1434 O O . ILE B 1 23 ? 17.766 8.273 1.352 1 96.94 23 ILE B O 1
ATOM 1438 N N . TYR B 1 24 ? 16.344 7.035 0.177 1 94.69 24 TYR B N 1
ATOM 1439 C CA . TYR B 1 24 ? 17.359 6.445 -0.683 1 94.69 24 TYR B CA 1
ATOM 1440 C C . TYR B 1 24 ? 17.172 6.891 -2.129 1 94.69 24 TYR B C 1
ATOM 1442 O O . TYR B 1 24 ? 16.047 7.012 -2.611 1 94.69 24 TYR B O 1
ATOM 1450 N N . SER B 1 25 ? 18.344 7.105 -2.783 1 93.19 25 SER B N 1
ATOM 1451 C CA . SER B 1 25 ? 18.344 7.223 -4.238 1 93.19 25 SER B CA 1
ATOM 1452 C C . SER B 1 25 ? 18.453 5.855 -4.902 1 93.19 25 SER B C 1
ATOM 1454 O O . SER B 1 25 ? 19.297 5.039 -4.508 1 93.19 25 SER B O 1
ATOM 1456 N N . LEU B 1 26 ? 17.547 5.645 -5.785 1 88.62 26 LEU B N 1
ATOM 1457 C CA . LEU B 1 26 ? 17.562 4.418 -6.578 1 88.62 26 LEU B CA 1
ATOM 1458 C C . LEU B 1 26 ? 18.203 4.668 -7.941 1 88.62 26 LEU B C 1
ATOM 1460 O O . LEU B 1 26 ? 17.719 5.5 -8.711 1 88.62 26 LEU B O 1
ATOM 1464 N N . SER B 1 27 ? 19.328 4.004 -8.133 1 82.38 27 SER B N 1
ATOM 1465 C CA . SER B 1 27 ? 19.953 4.133 -9.445 1 82.38 27 SER B CA 1
ATOM 1466 C C . SER B 1 27 ? 19.125 3.445 -10.523 1 82.38 27 SER B C 1
ATOM 1468 O O . SER B 1 27 ? 18.531 2.391 -10.289 1 82.38 27 SER B O 1
ATOM 1470 N N . THR B 1 28 ? 19 4.078 -11.695 1 73.5 28 THR B N 1
ATOM 1471 C CA . THR B 1 28 ? 18.297 3.459 -12.812 1 73.5 28 THR B CA 1
ATOM 1472 C C . THR B 1 28 ? 19.219 2.51 -13.57 1 73.5 28 THR B C 1
ATOM 1474 O O . THR B 1 28 ? 18.75 1.695 -14.375 1 73.5 28 THR B O 1
ATOM 1477 N N . SER B 1 29 ? 20.5 2.572 -13.312 1 73 29 SER B N 1
ATOM 1478 C CA . SER B 1 29 ? 21.453 1.853 -14.148 1 73 29 SER B CA 1
ATOM 1479 C C . SER B 1 29 ? 21.984 0.609 -13.438 1 73 29 SER B C 1
ATOM 1481 O O . SER B 1 29 ? 22.469 -0.322 -14.086 1 73 29 SER B O 1
ATOM 1483 N N . ASP B 1 30 ? 21.953 0.655 -12.094 1 76.5 30 ASP B N 1
ATOM 1484 C CA . ASP B 1 30 ? 22.422 -0.51 -11.359 1 76.5 30 ASP B CA 1
ATOM 1485 C C . ASP B 1 30 ? 21.594 -0.758 -10.109 1 76.5 30 ASP B C 1
ATOM 1487 O O . ASP B 1 30 ? 20.547 -0.13 -9.922 1 76.5 30 ASP B O 1
ATOM 1491 N N . SER B 1 31 ? 21.922 -1.753 -9.375 1 78.81 31 SER B N 1
ATOM 1492 C CA . SER B 1 31 ? 21.156 -2.176 -8.203 1 78.81 31 SER B CA 1
ATOM 1493 C C . SER B 1 31 ? 21.625 -1.444 -6.945 1 78.81 31 SER B C 1
ATOM 1495 O O . SER B 1 31 ? 21.422 -1.923 -5.832 1 78.81 31 SER B O 1
ATOM 1497 N N . SER B 1 32 ? 22.203 -0.222 -7.215 1 82.38 32 SER B N 1
ATOM 1498 C CA . SER B 1 32 ? 22.734 0.499 -6.066 1 82.38 32 SER B CA 1
ATOM 1499 C C . SER B 1 32 ? 21.656 1.324 -5.379 1 82.38 32 SER B C 1
ATOM 1501 O O . SER B 1 32 ? 20.75 1.842 -6.035 1 82.38 32 SER B O 1
ATOM 1503 N N . LEU B 1 33 ? 21.766 1.277 -4.133 1 86.5 33 LEU B N 1
ATOM 1504 C CA . LEU B 1 33 ? 20.938 2.074 -3.229 1 86.5 33 LEU B CA 1
ATOM 1505 C C . LEU B 1 33 ? 21.812 2.947 -2.332 1 86.5 33 LEU B C 1
ATOM 1507 O O . LEU B 1 33 ? 22.703 2.447 -1.654 1 86.5 33 LEU B O 1
ATOM 1511 N N . THR B 1 34 ? 21.516 4.309 -2.453 1 90.75 34 THR B N 1
ATOM 1512 C CA . THR B 1 34 ? 22.297 5.227 -1.627 1 90.75 34 THR B CA 1
ATOM 1513 C C . THR B 1 34 ? 21.375 6.09 -0.77 1 90.75 34 THR B C 1
ATOM 1515 O O . THR B 1 34 ? 20.438 6.711 -1.283 1 90.75 34 THR B O 1
ATOM 1518 N N . GLU B 1 35 ? 21.641 6.051 0.488 1 93 35 GLU B N 1
ATOM 1519 C CA . GLU B 1 35 ? 20.859 6.934 1.353 1 93 35 GLU B CA 1
ATOM 1520 C C . GLU B 1 35 ? 21.234 8.398 1.128 1 93 35 GLU B C 1
ATOM 1522 O O . GLU B 1 35 ? 22.406 8.773 1.241 1 93 35 GLU B O 1
ATOM 1527 N N . LYS B 1 36 ? 20.25 9.18 0.812 1 94.62 36 LYS B N 1
ATOM 1528 C CA . LYS B 1 36 ? 20.469 10.594 0.514 1 94.62 36 LYS B CA 1
ATOM 1529 C C . LYS B 1 36 ? 20.125 11.469 1.717 1 94.62 36 LYS B C 1
ATOM 1531 O O . LYS B 1 36 ? 20.703 12.539 1.897 1 94.62 36 LYS B O 1
ATOM 1536 N N . GLN B 1 37 ? 19.094 11.062 2.48 1 95.88 37 GLN B N 1
ATOM 1537 C CA . GLN B 1 37 ? 18.609 11.867 3.598 1 95.88 37 GLN B CA 1
ATOM 1538 C C . GLN B 1 37 ? 18.062 10.984 4.715 1 95.88 37 GLN B C 1
ATOM 1540 O O . GLN B 1 37 ? 17.562 9.883 4.461 1 95.88 37 GLN B O 1
ATOM 1545 N N . LYS B 1 38 ? 18.25 11.43 5.848 1 96.06 38 LYS B N 1
ATOM 1546 C CA . LYS B 1 38 ? 17.609 10.891 7.047 1 96.06 38 LYS B CA 1
ATOM 1547 C C . LYS B 1 38 ? 16.797 11.969 7.77 1 96.06 38 LYS B C 1
ATOM 1549 O O . LYS B 1 38 ? 17.375 12.922 8.305 1 96.06 38 LYS B O 1
ATOM 1554 N N . LEU B 1 39 ? 15.477 11.805 7.738 1 97 39 LEU B N 1
ATOM 1555 C CA . LEU B 1 39 ? 14.586 12.812 8.305 1 97 39 LEU B CA 1
ATOM 1556 C C . LEU B 1 39 ? 14.109 12.406 9.688 1 97 39 LEU B C 1
ATOM 1558 O O . LEU B 1 39 ? 13.508 11.336 9.859 1 97 39 LEU B O 1
ATOM 1562 N N . SER B 1 40 ? 14.328 13.281 10.602 1 94.81 40 SER B N 1
ATOM 1563 C CA . SER B 1 40 ? 13.844 12.992 11.945 1 94.81 40 SER B CA 1
ATOM 1564 C C . SER B 1 40 ? 12.336 13.188 12.039 1 94.81 40 SER B C 1
ATOM 1566 O O . SER B 1 40 ? 11.789 14.141 11.484 1 94.81 40 SER B O 1
ATOM 1568 N N . HIS B 1 41 ? 11.781 12.266 12.695 1 93.12 41 HIS B N 1
ATOM 1569 C CA . HIS B 1 41 ? 10.344 12.32 12.914 1 93.12 41 HIS B CA 1
ATOM 1570 C C . HIS B 1 41 ? 10.008 12.219 14.398 1 93.12 41 HIS B C 1
ATOM 1572 O O . HIS B 1 41 ? 10.891 12.344 15.25 1 93.12 41 HIS B O 1
ATOM 1578 N N . GLY B 1 42 ? 8.805 12.102 14.844 1 87.94 42 GLY B N 1
ATOM 1579 C CA . GLY B 1 42 ? 8.391 12.117 16.234 1 87.94 42 GLY B CA 1
ATOM 1580 C C . GLY B 1 42 ? 8.414 10.742 16.875 1 87.94 42 GLY B C 1
ATOM 1581 O O . GLY B 1 42 ? 8.648 10.617 18.078 1 87.94 42 GLY B O 1
ATOM 1582 N N . GLY B 1 43 ? 8.234 9.758 16.219 1 94.5 43 GLY B N 1
ATOM 1583 C CA . GLY B 1 43 ? 8.195 8.375 16.688 1 94.5 43 GLY B CA 1
ATOM 1584 C C . GLY B 1 43 ? 8.352 7.375 15.555 1 94.5 43 GLY B C 1
ATOM 1585 O O . GLY B 1 43 ? 8.703 7.742 14.43 1 94.5 43 GLY B O 1
ATOM 1586 N N . ALA B 1 44 ? 8.203 6.07 16 1 95.44 44 ALA B N 1
ATOM 1587 C CA . ALA B 1 44 ? 8.25 5.02 14.992 1 95.44 44 ALA B CA 1
ATOM 1588 C C . ALA B 1 44 ? 7.23 5.277 13.891 1 95.44 44 ALA B C 1
ATOM 1590 O O . ALA B 1 44 ? 6.074 5.605 14.172 1 95.44 44 ALA B O 1
ATOM 1591 N N . LEU B 1 45 ? 7.66 5.164 12.656 1 96.31 45 LEU B N 1
ATOM 1592 C CA . LEU B 1 45 ? 6.812 5.5 11.516 1 96.31 45 LEU B CA 1
ATOM 1593 C C . LEU B 1 45 ? 5.719 4.453 11.32 1 96.31 45 LEU B C 1
ATOM 1595 O O . LEU B 1 45 ? 5.941 3.266 11.57 1 96.31 45 LEU B O 1
ATOM 1599 N N . THR B 1 46 ? 4.551 4.938 10.93 1 96 46 THR B N 1
ATOM 1600 C CA . THR B 1 46 ? 3.416 4.062 10.664 1 96 46 THR B CA 1
ATOM 1601 C C . THR B 1 46 ? 3.064 4.074 9.18 1 96 46 THR B C 1
ATOM 1603 O O . THR B 1 46 ? 2.502 3.109 8.656 1 96 46 THR B O 1
ATOM 1606 N N . SER B 1 47 ? 3.352 5.125 8.516 1 96.25 47 SER B N 1
ATOM 1607 C CA . SER B 1 47 ? 3.119 5.203 7.078 1 96.25 47 SER B CA 1
ATOM 1608 C C . SER B 1 47 ? 4.035 6.234 6.422 1 96.25 47 SER B C 1
ATOM 1610 O O . SER B 1 47 ? 4.418 7.219 7.055 1 96.25 47 SER B O 1
ATOM 1612 N N . VAL B 1 48 ? 4.414 5.992 5.168 1 97.44 48 VAL B N 1
ATOM 1613 C CA . VAL B 1 48 ? 5.094 6.918 4.27 1 97.44 48 VAL B CA 1
ATOM 1614 C C . VAL B 1 48 ? 4.508 6.797 2.865 1 97.44 48 VAL B C 1
ATOM 1616 O O . VAL B 1 48 ? 4.281 5.688 2.373 1 97.44 48 VAL B O 1
ATOM 1619 N N . ASN B 1 49 ? 4.172 7.938 2.283 1 97.38 49 ASN B N 1
ATOM 1620 C CA . ASN B 1 49 ? 3.588 7.941 0.944 1 97.38 49 ASN B CA 1
ATOM 1621 C C . ASN B 1 49 ? 4.039 9.156 0.142 1 97.38 49 ASN B C 1
ATOM 1623 O O . ASN B 1 49 ? 3.877 10.297 0.587 1 97.38 49 ASN B O 1
ATOM 1627 N N . PHE B 1 50 ? 4.535 8.844 -1.039 1 97.5 50 PHE B N 1
ATOM 1628 C CA . PHE B 1 50 ? 4.77 9.953 -1.959 1 97.5 50 PHE B CA 1
ATOM 1629 C C . PHE B 1 50 ? 3.457 10.445 -2.557 1 97.5 50 PHE B C 1
ATOM 1631 O O . PHE B 1 50 ? 2.535 9.664 -2.783 1 97.5 50 PHE B O 1
ATOM 1638 N N . SER B 1 51 ? 3.492 11.742 -2.775 1 97.75 51 SER B N 1
ATOM 1639 C CA . SER B 1 51 ? 2.348 12.258 -3.518 1 97.75 51 SER B CA 1
ATOM 1640 C C . SER B 1 51 ? 2.365 11.781 -4.965 1 97.75 51 SER B C 1
ATOM 1642 O O . SER B 1 51 ? 3.424 11.438 -5.5 1 97.75 51 SER B O 1
ATOM 1644 N N . PRO B 1 52 ? 1.211 11.781 -5.574 1 94.06 52 PRO B N 1
ATOM 1645 C CA . PRO B 1 52 ? 1.126 11.281 -6.949 1 94.06 52 PRO B CA 1
ATOM 1646 C C . PRO B 1 52 ? 2.02 12.055 -7.914 1 94.06 52 PRO B C 1
ATOM 1648 O O . PRO B 1 52 ? 2.562 11.477 -8.859 1 94.06 52 PRO B O 1
ATOM 1651 N N . ASP B 1 53 ? 2.217 13.273 -7.734 1 95.94 53 ASP B N 1
ATOM 1652 C CA . ASP B 1 53 ? 3.043 14.07 -8.641 1 95.94 53 ASP B CA 1
ATOM 1653 C C . ASP B 1 53 ? 4.512 14.031 -8.219 1 95.94 53 ASP B C 1
ATOM 1655 O O . ASP B 1 53 ? 5.367 14.633 -8.867 1 95.94 53 ASP B O 1
ATOM 1659 N N . GLY B 1 54 ? 4.824 13.438 -7.074 1 97 54 GLY B N 1
ATOM 1660 C CA . GLY B 1 54 ? 6.199 13.211 -6.648 1 97 54 GLY B CA 1
ATOM 1661 C C . GLY B 1 54 ? 6.805 14.398 -5.93 1 97 54 GLY B C 1
ATOM 1662 O O . GLY B 1 54 ? 7.973 14.367 -5.547 1 97 54 GLY B O 1
ATOM 1663 N N . LYS B 1 55 ? 6.035 15.383 -5.66 1 98 55 LYS B N 1
ATOM 1664 C CA . LYS B 1 55 ? 6.578 16.625 -5.121 1 98 55 LYS B CA 1
ATOM 1665 C C . LYS B 1 55 ? 6.621 16.594 -3.598 1 98 55 LYS B C 1
ATOM 1667 O O . LYS B 1 55 ? 7.316 17.406 -2.973 1 98 55 LYS B O 1
ATOM 1672 N N . TYR B 1 56 ? 5.793 15.711 -3.074 1 98.19 56 TYR B N 1
ATOM 1673 C CA . TYR B 1 56 ? 5.711 15.664 -1.618 1 98.19 56 TYR B CA 1
ATOM 1674 C C . TYR B 1 56 ? 5.812 14.227 -1.113 1 98.19 56 TYR B C 1
ATOM 1676 O O . TYR B 1 56 ? 5.613 13.281 -1.878 1 98.19 56 TYR B O 1
ATOM 1684 N N . LEU B 1 57 ? 6.199 14.07 0.095 1 98.25 57 LEU B N 1
ATOM 1685 C CA . LEU B 1 57 ? 6.145 12.852 0.896 1 98.25 57 LEU B CA 1
ATOM 1686 C C . LEU B 1 57 ? 5.414 13.102 2.211 1 98.25 57 LEU B C 1
ATOM 1688 O O . LEU B 1 57 ? 5.672 14.094 2.893 1 98.25 57 LEU B O 1
ATOM 1692 N N . VAL B 1 58 ? 4.441 12.273 2.525 1 98.44 58 VAL B N 1
ATOM 1693 C CA . VAL B 1 58 ? 3.836 12.375 3.85 1 98.44 58 VAL B CA 1
ATOM 1694 C C . VAL B 1 58 ? 4.285 11.203 4.715 1 98.44 58 VAL B C 1
ATOM 1696 O O . VAL B 1 58 ? 4.395 10.07 4.234 1 98.44 58 VAL B O 1
ATOM 1699 N N . ALA B 1 59 ? 4.586 11.445 5.93 1 98.25 59 ALA B N 1
ATOM 1700 C CA . ALA B 1 59 ? 4.922 10.43 6.922 1 98.25 59 ALA B CA 1
ATOM 1701 C C . ALA B 1 59 ? 4.074 10.586 8.18 1 98.25 59 ALA B C 1
ATOM 1703 O O . ALA B 1 59 ? 3.758 11.711 8.586 1 98.25 59 ALA B O 1
ATOM 1704 N N . THR B 1 60 ? 3.6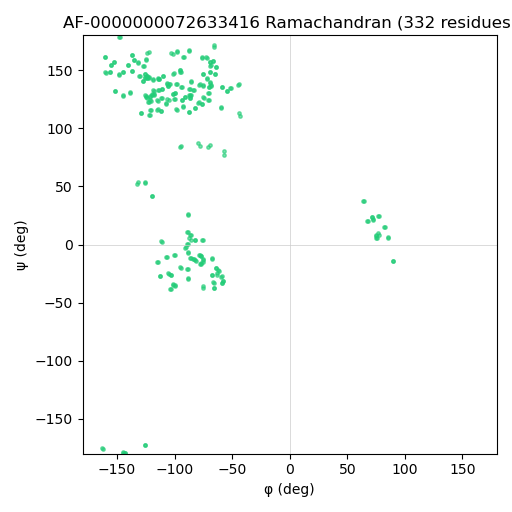68 9.523 8.719 1 98 60 THR B N 1
ATOM 1705 C CA . THR B 1 60 ? 2.945 9.492 9.984 1 98 60 THR B CA 1
ATOM 1706 C C . THR B 1 60 ? 3.641 8.57 10.977 1 98 60 THR B C 1
ATOM 1708 O O . THR B 1 60 ? 4.441 7.715 10.586 1 98 60 THR B O 1
ATOM 1711 N N . ASP B 1 61 ? 3.35 8.789 12.25 1 97 61 ASP B N 1
ATOM 1712 C CA . ASP B 1 61 ? 4.043 7.977 13.242 1 97 61 ASP B CA 1
ATOM 1713 C C . ASP B 1 61 ? 3.129 7.66 14.43 1 97 61 ASP B C 1
ATOM 1715 O O . ASP B 1 61 ? 1.949 8.023 14.422 1 97 61 ASP B O 1
ATOM 1719 N N . ILE B 1 62 ? 3.648 6.938 15.391 1 96.56 62 ILE B N 1
ATOM 1720 C CA . ILE B 1 62 ? 2.898 6.5 16.562 1 96.56 62 ILE B CA 1
ATOM 1721 C C . ILE B 1 62 ? 2.711 7.672 17.531 1 96.56 62 ILE B C 1
ATOM 1723 O O . ILE B 1 62 ? 1.901 7.598 18.453 1 96.56 62 ILE B O 1
ATOM 1727 N N . ALA B 1 63 ? 3.436 8.734 17.391 1 96.38 63 ALA B N 1
ATOM 1728 C CA . ALA B 1 63 ? 3.342 9.914 18.234 1 96.38 63 ALA B CA 1
ATOM 1729 C C . ALA B 1 63 ? 2.324 10.906 17.688 1 96.38 63 ALA B C 1
ATOM 1731 O O . ALA B 1 63 ? 2.338 12.086 18.047 1 96.38 63 ALA B O 1
ATOM 1732 N N . LYS B 1 64 ? 1.552 10.5 16.734 1 96.19 64 LYS B N 1
ATOM 1733 C CA . LYS B 1 64 ? 0.392 11.227 16.219 1 96.19 64 LYS B CA 1
ATOM 1734 C C . LYS B 1 64 ? 0.818 12.383 15.32 1 96.19 64 LYS B C 1
ATOM 1736 O O . LYS B 1 64 ? 0.087 13.359 15.164 1 96.19 64 LYS B O 1
ATOM 1741 N N . LYS B 1 65 ? 1.936 12.312 14.758 1 96.56 65 LYS B N 1
ATOM 1742 C CA . LYS B 1 65 ? 2.424 13.383 13.891 1 96.56 65 LYS B CA 1
ATOM 1743 C C . LYS B 1 65 ? 2.203 13.039 12.422 1 96.56 65 LYS B C 1
ATOM 1745 O O . LYS B 1 65 ? 2.494 11.922 11.984 1 96.56 65 LYS B O 1
ATOM 1750 N N . VAL B 1 66 ? 1.638 13.984 11.781 1 97.94 66 VAL B N 1
ATOM 1751 C CA . VAL B 1 66 ? 1.579 13.984 10.32 1 97.94 66 VAL B CA 1
ATOM 1752 C C . VAL B 1 66 ? 2.537 15.031 9.766 1 97.94 66 VAL B C 1
ATOM 1754 O O . VAL B 1 66 ? 2.416 16.219 10.078 1 97.94 66 VAL B O 1
ATOM 1757 N N . VAL B 1 67 ? 3.482 14.602 8.953 1 98.19 67 VAL B N 1
ATOM 1758 C CA . VAL B 1 67 ? 4.457 15.562 8.445 1 98.19 67 VAL B CA 1
ATOM 1759 C C . VAL B 1 67 ? 4.555 15.445 6.926 1 98.19 67 VAL B C 1
ATOM 1761 O O . VAL B 1 67 ? 5.023 14.43 6.402 1 98.19 67 VAL B O 1
ATOM 1764 N N . PRO B 1 68 ? 4.137 16.453 6.258 1 98.12 68 PRO B N 1
ATOM 1765 C CA . PRO B 1 68 ? 4.426 16.531 4.824 1 98.12 68 PRO B CA 1
ATOM 1766 C C . PRO B 1 68 ? 5.809 17.109 4.531 1 98.12 68 PRO B C 1
ATOM 1768 O O . PRO B 1 68 ? 6.207 18.109 5.148 1 98.12 68 PRO B O 1
ATOM 1771 N N . TYR B 1 69 ? 6.547 16.469 3.662 1 98.31 69 TYR B N 1
ATOM 1772 C CA . TYR B 1 69 ? 7.871 16.922 3.25 1 98.31 69 TYR B CA 1
ATOM 1773 C C . TYR B 1 69 ? 7.871 17.344 1.784 1 98.31 69 TYR B C 1
ATOM 1775 O O . TYR B 1 69 ? 7.238 16.703 0.946 1 98.31 69 TYR B O 1
ATOM 1783 N N . ASN B 1 70 ? 8.617 18.391 1.49 1 98.06 70 ASN B N 1
ATOM 1784 C CA . ASN B 1 70 ? 8.852 18.812 0.114 1 98.06 70 ASN B CA 1
ATOM 1785 C C . ASN B 1 70 ? 10.047 18.094 -0.503 1 98.06 70 ASN B C 1
ATOM 1787 O O . ASN B 1 70 ? 11.188 18.328 -0.1 1 98.06 70 ASN B O 1
ATOM 1791 N N . VAL B 1 71 ? 9.812 17.297 -1.46 1 97.62 71 VAL B N 1
ATOM 1792 C CA . VAL B 1 71 ? 10.828 16.422 -2.039 1 97.62 71 VAL B CA 1
ATOM 1793 C C . VAL B 1 71 ? 11.906 17.266 -2.723 1 97.62 71 VAL B C 1
ATOM 1795 O O . VAL B 1 71 ? 13.094 16.953 -2.633 1 97.62 71 VAL B O 1
ATOM 1798 N N . ASN B 1 72 ? 11.594 18.312 -3.346 1 95 72 ASN B N 1
ATOM 1799 C CA . ASN B 1 72 ? 12.5 19.078 -4.188 1 95 72 ASN B CA 1
ATOM 1800 C C . ASN B 1 72 ? 13.219 20.172 -3.387 1 95 72 ASN B C 1
ATOM 1802 O O . ASN B 1 72 ? 14.062 20.891 -3.924 1 95 72 ASN B O 1
ATOM 1806 N N . ASN B 1 73 ? 12.898 20.297 -2.135 1 95.25 73 ASN B N 1
ATOM 1807 C CA . ASN B 1 73 ? 13.523 21.281 -1.271 1 95.25 73 ASN B CA 1
ATOM 1808 C C . ASN B 1 73 ? 14.242 20.625 -0.095 1 95.25 73 ASN B C 1
ATOM 1810 O O . ASN B 1 73 ? 14.062 21.047 1.053 1 95.25 73 ASN B O 1
ATOM 1814 N N . GLY B 1 74 ? 14.945 19.516 -0.418 1 94.88 74 GLY B N 1
ATOM 1815 C CA . GLY B 1 74 ? 15.703 18.828 0.618 1 94.88 74 GLY B CA 1
ATOM 1816 C C . GLY B 1 74 ? 14.828 18.172 1.669 1 94.88 74 GLY B C 1
ATOM 1817 O O . GLY B 1 74 ? 15.227 18.047 2.824 1 94.88 74 GLY B O 1
ATOM 1818 N N . PHE B 1 75 ? 13.602 17.938 1.366 1 97.19 75 PHE B N 1
ATOM 1819 C CA . PHE B 1 75 ? 12.633 17.297 2.252 1 97.19 75 PHE B CA 1
ATOM 1820 C C . PHE B 1 75 ? 12.367 18.156 3.477 1 97.19 75 PHE B C 1
ATOM 1822 O O . PHE B 1 75 ? 12.203 17.641 4.586 1 97.19 75 PHE B O 1
ATOM 1829 N N . LYS B 1 76 ? 12.328 19.438 3.268 1 96.81 76 LYS B N 1
ATOM 1830 C CA . LYS B 1 76 ? 11.852 20.328 4.324 1 96.81 76 LYS B CA 1
ATOM 1831 C C . LYS B 1 76 ? 10.352 20.141 4.551 1 96.81 76 LYS B C 1
ATOM 1833 O O . LYS B 1 76 ? 9.617 19.797 3.629 1 96.81 76 LYS B O 1
ATOM 1838 N N . VAL B 1 77 ? 10.016 20.359 5.797 1 97.31 77 VAL B N 1
ATOM 1839 C CA . VAL B 1 77 ? 8.602 20.266 6.141 1 97.31 77 VAL B CA 1
ATOM 1840 C C . VAL B 1 77 ? 7.797 21.266 5.312 1 97.31 77 VAL B C 1
ATOM 1842 O O . VAL B 1 77 ? 8.164 22.438 5.219 1 97.31 77 VAL B O 1
ATOM 1845 N N . ALA B 1 78 ? 6.68 20.828 4.777 1 97.31 78 ALA B N 1
ATOM 1846 C CA . ALA B 1 78 ? 5.918 21.625 3.816 1 97.31 78 ALA B CA 1
ATOM 1847 C C . ALA B 1 78 ? 4.734 22.312 4.488 1 97.31 78 ALA B C 1
ATOM 1849 O O . ALA B 1 78 ? 4.059 23.141 3.875 1 97.31 78 ALA B O 1
ATOM 1850 N N . SER B 1 79 ? 4.426 22 5.707 1 95.62 79 SER B N 1
ATOM 1851 C CA . SER B 1 79 ? 3.295 22.609 6.398 1 95.62 79 SER B CA 1
ATOM 1852 C C . SER B 1 79 ? 3.738 23.797 7.234 1 95.62 79 SER B C 1
ATOM 1854 O O . SER B 1 79 ? 4.848 23.812 7.773 1 95.62 79 SER B O 1
ATOM 1856 N N . GLU B 1 80 ? 2.822 24.703 7.363 1 92 80 GLU B N 1
ATOM 1857 C CA . GLU B 1 80 ? 3.086 25.922 8.133 1 92 80 GLU B CA 1
ATOM 1858 C C . GLU B 1 80 ? 3.059 25.641 9.633 1 92 80 GLU B C 1
ATOM 1860 O O . GLU B 1 80 ? 3.787 26.281 10.398 1 92 80 GLU B O 1
ATOM 1865 N N . LYS B 1 81 ? 2.162 24.781 9.961 1 92.94 81 LYS B N 1
ATOM 1866 C CA . LYS B 1 81 ? 2.01 24.406 11.359 1 92.94 81 LYS B CA 1
ATOM 1867 C C . LYS B 1 81 ? 2.182 22.891 11.539 1 92.94 81 LYS B C 1
ATOM 1869 O O . LYS B 1 81 ? 2.168 22.141 10.555 1 92.94 81 LYS B O 1
ATOM 1874 N N . SER B 1 82 ? 2.357 22.594 12.812 1 94.56 82 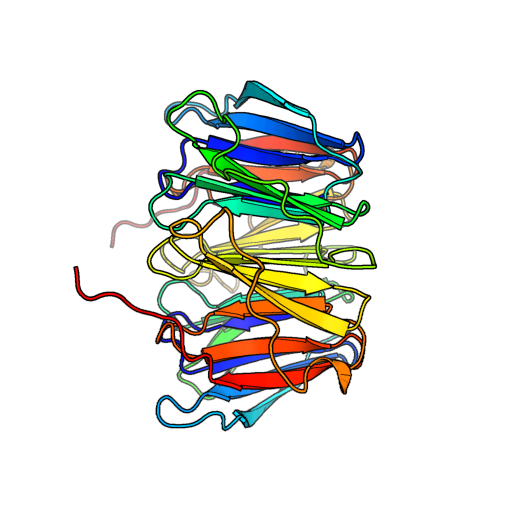SER B N 1
ATOM 1875 C CA . SER B 1 82 ? 2.447 21.188 13.133 1 94.56 82 SER B CA 1
ATOM 1876 C C . SER B 1 82 ? 1.094 20.5 12.984 1 94.56 82 SER B C 1
ATOM 1878 O O . SER B 1 82 ? 0.074 21.016 13.445 1 94.56 82 SER B O 1
ATOM 1880 N N . TRP B 1 83 ? 1.113 19.375 12.273 1 96.06 83 TRP B N 1
ATOM 1881 C CA . TRP B 1 83 ? -0.091 18.578 12.086 1 96.06 83 TRP B CA 1
ATOM 1882 C C . TRP B 1 83 ? -0.172 17.469 13.117 1 96.06 83 TRP B C 1
ATOM 1884 O O . TRP B 1 83 ? 0.236 16.328 12.859 1 96.06 83 TRP B O 1
ATOM 1894 N N . SER B 1 84 ? -0.701 17.766 14.344 1 94.94 84 SER B N 1
ATOM 1895 C CA . SER B 1 84 ? -0.802 16.828 15.469 1 94.94 84 SER B CA 1
ATOM 1896 C C . SER B 1 84 ? -2.195 16.859 16.078 1 94.94 84 SER B C 1
ATOM 1898 O O . SER B 1 84 ? -2.338 16.953 17.312 1 94.94 84 SER B O 1
ATOM 1900 N N . PHE B 1 85 ? -3.205 16.672 15.273 1 94.44 85 PHE B N 1
ATOM 1901 C CA . PHE B 1 85 ? -4.574 16.828 15.75 1 94.44 85 PHE B CA 1
ATOM 1902 C C . PHE B 1 85 ? -5.16 15.484 16.172 1 94.44 85 PHE B C 1
ATOM 1904 O O . PHE B 1 85 ? -6.145 15.438 16.906 1 94.44 85 PHE B O 1
ATOM 1911 N N . HIS B 1 86 ? -4.598 14.43 15.719 1 94.75 86 HIS B N 1
ATOM 1912 C CA . HIS B 1 86 ? -5.004 13.117 16.219 1 94.75 86 HIS B CA 1
ATOM 1913 C C . HIS B 1 86 ? -4.676 12.969 17.703 1 94.75 86 HIS B C 1
ATOM 1915 O O . HIS B 1 86 ? -3.73 13.586 18.203 1 94.75 86 HIS B O 1
ATOM 1921 N N . THR B 1 87 ? -5.438 12.133 18.422 1 94.62 87 THR B N 1
ATOM 1922 C CA . THR B 1 87 ? -5.219 11.961 19.859 1 94.62 87 THR B CA 1
ATOM 1923 C C . THR B 1 87 ? -4.676 10.57 20.156 1 94.62 87 THR B C 1
ATOM 1925 O O . THR B 1 87 ? -4.512 10.203 21.328 1 94.62 87 THR B O 1
ATOM 1928 N N . ALA B 1 88 ? -4.461 9.82 19.188 1 95.62 88 ALA B N 1
ATOM 1929 C CA . ALA B 1 88 ? -3.859 8.492 19.297 1 95.62 88 ALA B CA 1
ATOM 1930 C C . ALA B 1 88 ? -3.031 8.164 18.062 1 95.62 88 ALA B C 1
ATOM 1932 O O . ALA B 1 88 ? -2.945 8.969 17.141 1 95.62 88 ALA B O 1
ATOM 1933 N N . ARG B 1 89 ? -2.432 6.984 18.094 1 95.31 89 ARG B N 1
ATOM 1934 C CA . ARG B 1 89 ? -1.577 6.492 17.031 1 95.31 89 ARG B CA 1
ATOM 1935 C C . ARG B 1 89 ? -2.279 6.594 15.672 1 95.31 89 ARG B C 1
ATOM 1937 O O . ARG B 1 89 ? -3.457 6.25 15.555 1 95.31 89 ARG B O 1
ATOM 1944 N N . ILE B 1 90 ? -1.526 7.098 14.703 1 96.12 90 ILE B N 1
ATOM 1945 C CA . ILE B 1 90 ? -1.998 7.078 13.32 1 96.12 90 ILE B CA 1
ATOM 1946 C C . ILE B 1 90 ? -1.622 5.75 12.664 1 96.12 90 ILE B C 1
ATOM 1948 O O . ILE B 1 90 ? -0.478 5.301 12.773 1 96.12 90 ILE B O 1
ATOM 1952 N N . ASN B 1 91 ? -2.584 5.176 11.984 1 94.19 91 ASN B N 1
ATOM 1953 C CA . ASN B 1 91 ? -2.342 3.848 11.43 1 94.19 91 ASN B CA 1
ATOM 1954 C C . ASN B 1 91 ? -2.076 3.904 9.93 1 94.19 91 ASN B C 1
ATOM 1956 O O . ASN B 1 91 ? -1.42 3.02 9.383 1 94.19 91 ASN B O 1
ATOM 1960 N N . CYS B 1 92 ? -2.586 4.91 9.289 1 94.75 92 CYS B N 1
ATOM 1961 C CA . CYS B 1 92 ? -2.504 4.922 7.832 1 94.75 92 CYS B CA 1
ATOM 1962 C C . CYS B 1 92 ? -2.689 6.332 7.285 1 94.75 92 CYS B C 1
ATOM 1964 O O . CYS B 1 92 ? -3.188 7.215 7.984 1 94.75 92 CYS B O 1
ATOM 1966 N N . SER B 1 93 ? -2.26 6.508 6.059 1 97 93 SER B N 1
ATOM 1967 C CA . SER B 1 93 ? -2.42 7.754 5.32 1 97 93 SER B CA 1
ATOM 1968 C C . SER B 1 93 ? -2.459 7.504 3.816 1 97 93 SER B C 1
ATOM 1970 O O . SER B 1 93 ? -2.021 6.453 3.346 1 97 93 SER B O 1
ATOM 1972 N N . ALA B 1 94 ? -3.055 8.445 3.141 1 96.12 94 ALA B N 1
ATOM 1973 C CA . ALA B 1 94 ? -3.1 8.375 1.682 1 96.12 94 ALA B CA 1
ATOM 1974 C C . ALA B 1 94 ? -3.256 9.766 1.076 1 96.12 94 ALA B C 1
ATOM 1976 O O . ALA B 1 94 ? -3.803 10.672 1.713 1 96.12 94 ALA B O 1
ATOM 1977 N N . TRP B 1 95 ? -2.762 9.852 -0.184 1 96.38 95 TRP B N 1
ATOM 1978 C CA . TRP B 1 95 ? -2.877 11.109 -0.924 1 96.38 95 TRP B CA 1
ATOM 1979 C C . TRP B 1 95 ? -4.121 11.102 -1.809 1 96.38 95 TRP B C 1
ATOM 1981 O O . TRP B 1 95 ? -4.508 10.062 -2.342 1 96.38 95 TRP B O 1
ATOM 1991 N N . SER B 1 96 ? -4.617 12.312 -1.937 1 93.88 96 SER B N 1
ATOM 1992 C CA . SER B 1 96 ? -5.555 12.508 -3.039 1 93.88 96 SER B CA 1
ATOM 1993 C C . SER B 1 96 ? -4.832 12.516 -4.383 1 93.88 96 SER B C 1
ATOM 1995 O O . SER B 1 96 ? -3.617 12.734 -4.441 1 93.88 96 SER B O 1
ATOM 1997 N N . SER B 1 97 ? -5.535 12.312 -5.383 1 90.5 97 SER B N 1
ATOM 1998 C CA . SER B 1 97 ? -4.941 12.164 -6.707 1 90.5 97 SER B CA 1
ATOM 1999 C C . SER B 1 97 ? -4.324 13.469 -7.188 1 90.5 97 SER B C 1
ATOM 2001 O O . SER B 1 97 ? -3.404 13.461 -8.008 1 90.5 97 SER B O 1
ATOM 2003 N N . ASN B 1 98 ? -4.793 14.547 -6.723 1 92 98 ASN B N 1
ATOM 2004 C CA . ASN B 1 98 ? -4.262 15.836 -7.168 1 92 98 ASN B CA 1
ATOM 2005 C C . ASN B 1 98 ? -3.084 16.281 -6.309 1 92 98 ASN B C 1
ATOM 2007 O O . ASN B 1 98 ? -2.604 17.406 -6.445 1 92 98 ASN B O 1
ATOM 2011 N N . SER B 1 99 ? -2.672 15.531 -5.34 1 96.06 99 SER B N 1
ATOM 2012 C CA . SER B 1 99 ? -1.48 15.727 -4.52 1 96.06 99 SER B CA 1
ATOM 2013 C C . SER B 1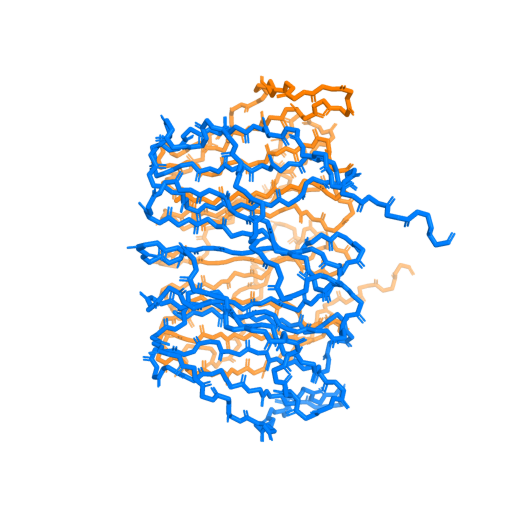 99 ? -1.658 16.906 -3.559 1 96.06 99 SER B C 1
ATOM 2015 O O . SER B 1 99 ? -0.677 17.5 -3.109 1 96.06 99 SER B O 1
ATOM 2017 N N . ARG B 1 100 ? -2.879 17.234 -3.311 1 95.75 100 ARG B N 1
ATOM 2018 C CA . ARG B 1 100 ? -3.123 18.359 -2.424 1 95.75 100 ARG B CA 1
ATOM 2019 C C . ARG B 1 100 ? -3.553 17.891 -1.038 1 95.75 100 ARG B C 1
ATOM 2021 O O . ARG B 1 100 ? -3.141 18.469 -0.027 1 95.75 100 ARG B O 1
ATOM 2028 N N . TYR B 1 101 ? -4.332 16.859 -0.997 1 95.75 101 TYR B N 1
ATOM 2029 C CA . TYR B 1 101 ? -4.934 16.453 0.266 1 95.75 101 TYR B CA 1
ATOM 2030 C C . TYR B 1 101 ? -4.328 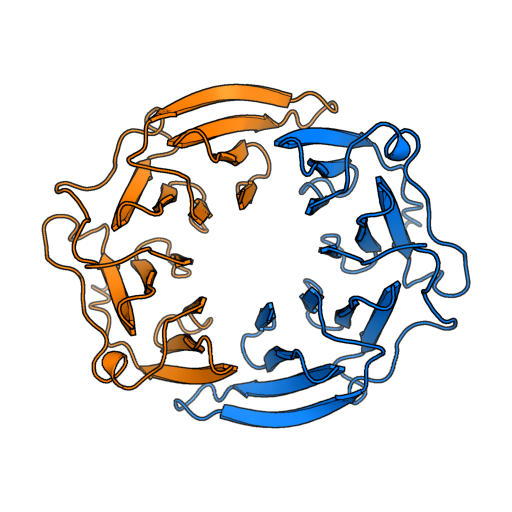15.141 0.754 1 95.75 101 TYR B C 1
ATOM 2032 O O . TYR B 1 101 ? -3.975 14.273 -0.051 1 95.75 101 TYR B O 1
ATOM 2040 N N . ILE B 1 102 ? -4.219 15.047 2.064 1 97 102 ILE B N 1
ATOM 2041 C CA . ILE B 1 102 ? -3.816 13.828 2.76 1 97 102 ILE B CA 1
ATOM 2042 C C . ILE B 1 102 ? -4.93 13.375 3.699 1 97 102 ILE B C 1
ATOM 2044 O O . ILE B 1 102 ? -5.504 14.188 4.43 1 97 102 ILE B O 1
ATOM 2048 N N . VAL B 1 103 ? -5.32 12.148 3.633 1 96.62 103 VAL B N 1
ATOM 2049 C CA . VAL B 1 103 ? -6.254 11.586 4.605 1 96.62 103 VAL B CA 1
ATOM 2050 C C . VAL B 1 103 ? -5.512 10.664 5.562 1 96.62 103 VAL B C 1
ATOM 2052 O O . VAL B 1 103 ? -4.617 9.914 5.152 1 96.62 103 VAL B O 1
ATOM 2055 N N . THR B 1 104 ? -5.816 10.766 6.824 1 96.75 104 THR B N 1
ATOM 2056 C CA . THR B 1 104 ? -5.223 9.898 7.836 1 96.75 104 THR B CA 1
ATOM 2057 C C . THR B 1 104 ? -6.305 9.172 8.633 1 96.75 104 THR B C 1
ATOM 2059 O O . THR B 1 104 ? -7.395 9.711 8.836 1 96.75 104 THR B O 1
ATOM 2062 N N . GLY B 1 105 ? -6.023 7.977 9 1 95.88 105 GLY B N 1
ATOM 2063 C CA . GLY B 1 105 ? -6.82 7.172 9.906 1 95.88 105 GLY B CA 1
ATOM 2064 C C . GLY B 1 105 ? -6.074 6.777 11.172 1 95.88 105 GLY B C 1
ATOM 2065 O O . GLY B 1 105 ? -4.895 6.434 11.117 1 95.88 105 GLY B O 1
ATOM 2066 N N . SER B 1 106 ? -6.773 6.785 12.242 1 95.69 106 SER B N 1
ATOM 2067 C CA . SER B 1 106 ? -6.105 6.668 13.531 1 95.69 106 SER B CA 1
ATOM 2068 C C . SER B 1 106 ? -6.852 5.711 14.461 1 95.69 106 SER B C 1
ATOM 2070 O O . SER B 1 106 ? -8.008 5.375 14.203 1 95.69 106 SER B O 1
ATOM 2072 N N . LEU B 1 107 ? -6.141 5.301 15.461 1 94.31 107 LEU B N 1
ATOM 2073 C CA . LEU B 1 107 ? -6.723 4.516 16.547 1 94.31 107 LEU B CA 1
ATOM 2074 C C . LEU B 1 107 ? -7.758 5.332 17.312 1 94.31 107 LEU B C 1
ATOM 2076 O O . LEU B 1 107 ? -8.602 4.773 18.016 1 94.31 107 LEU B O 1
ATOM 2080 N N . ASP B 1 108 ? -7.715 6.637 17.219 1 93.19 108 ASP B N 1
ATOM 2081 C CA . ASP B 1 108 ? -8.68 7.48 17.906 1 93.19 108 ASP B CA 1
ATOM 2082 C C . ASP B 1 108 ? -10.031 7.465 17.203 1 93.19 108 ASP B C 1
ATOM 2084 O O . ASP B 1 108 ? -10.938 8.227 17.547 1 93.19 108 ASP B O 1
ATOM 2088 N N . THR B 1 109 ? -10.156 6.68 16.188 1 91.75 109 THR B N 1
ATOM 2089 C CA . THR B 1 109 ? -11.383 6.406 15.445 1 91.75 109 THR B CA 1
ATOM 2090 C C . THR B 1 109 ? -11.719 7.57 14.523 1 91.75 109 THR B C 1
ATOM 2092 O O . THR B 1 109 ? -12.812 7.617 13.945 1 91.75 109 THR B O 1
ATOM 2095 N N . ASN B 1 110 ? -10.828 8.5 14.375 1 93.06 110 ASN B N 1
ATOM 2096 C CA . ASN B 1 110 ? -11.078 9.656 13.516 1 93.06 110 ASN B CA 1
ATOM 2097 C C . ASN B 1 110 ? -10.383 9.508 12.164 1 93.06 110 ASN B C 1
ATOM 2099 O O . ASN B 1 110 ? -9.312 8.914 12.078 1 93.06 110 ASN B O 1
ATOM 2103 N N . ILE B 1 111 ? -11.062 10.062 11.227 1 95.25 111 ILE B N 1
ATOM 2104 C CA . ILE B 1 111 ? -10.508 10.297 9.898 1 95.25 111 ILE B CA 1
ATOM 2105 C C . ILE B 1 111 ? -10.336 11.797 9.664 1 95.25 111 ILE B C 1
ATOM 2107 O O . ILE B 1 111 ? -11.266 12.578 9.867 1 95.25 111 ILE B O 1
ATOM 2111 N N . MET B 1 112 ? -9.141 12.18 9.297 1 95.81 112 MET B N 1
ATOM 2112 C CA . MET B 1 112 ? -8.852 13.602 9.102 1 95.81 112 MET B CA 1
ATOM 2113 C C . MET B 1 112 ? -8.305 13.852 7.703 1 95.81 112 MET B C 1
ATOM 2115 O O . MET B 1 112 ? -7.516 13.062 7.188 1 95.81 112 MET B O 1
ATOM 2119 N N . VAL B 1 113 ? -8.703 14.945 7.184 1 96.12 113 VAL B N 1
ATOM 2120 C CA . VAL B 1 113 ? -8.211 15.375 5.879 1 96.12 113 VAL B CA 1
ATOM 2121 C C . VAL B 1 113 ? -7.398 16.656 6.035 1 96.12 113 VAL B C 1
ATOM 2123 O O . VAL B 1 113 ? -7.902 17.656 6.551 1 96.12 113 VAL B O 1
ATOM 2126 N N . TRP B 1 114 ? -6.199 16.562 5.562 1 96.44 114 TRP B N 1
ATOM 2127 C CA . TRP B 1 114 ? -5.266 17.672 5.633 1 96.44 114 TRP B CA 1
ATOM 2128 C C . TRP B 1 114 ? -5.117 18.344 4.27 1 96.44 114 TRP B C 1
ATOM 2130 O O . TRP B 1 114 ? -5.027 17.672 3.244 1 96.44 114 TRP B O 1
ATOM 2140 N N . ASP B 1 115 ? -5.09 19.656 4.309 1 95.38 115 ASP B N 1
ATOM 2141 C CA . ASP B 1 115 ? -4.969 20.453 3.094 1 95.38 115 ASP B CA 1
ATOM 2142 C C . ASP B 1 115 ? -3.621 21.172 3.043 1 95.38 115 ASP B C 1
ATOM 2144 O O . ASP B 1 115 ? -3.373 22.094 3.824 1 95.38 115 ASP B O 1
ATOM 2148 N N . LEU B 1 116 ? -2.805 20.844 2.131 1 95.94 116 LEU B N 1
ATOM 2149 C CA . LEU B 1 116 ? -1.477 21.438 2.01 1 95.94 116 LEU B CA 1
ATOM 2150 C C . LEU B 1 116 ? -1.573 22.922 1.649 1 95.94 116 LEU B C 1
ATOM 2152 O O . LEU B 1 116 ? -0.696 23.703 2.008 1 95.94 116 LEU B O 1
ATOM 2156 N N . GLU B 1 117 ? -2.562 23.266 0.927 1 93.88 117 GLU B N 1
ATOM 2157 C CA . GLU B 1 117 ? -2.732 24.656 0.521 1 93.88 117 GLU B CA 1
ATOM 2158 C C . GLU B 1 117 ? -3.295 25.5 1.661 1 93.88 117 GLU B C 1
ATOM 2160 O O . GLU B 1 117 ? -3.271 26.734 1.601 1 93.88 117 GLU B O 1
ATOM 2165 N N . GLN B 1 118 ? -3.82 24.875 2.596 1 92.81 118 GLN B N 1
ATOM 2166 C CA . GLN B 1 118 ? -4.266 25.5 3.834 1 92.81 118 GLN B CA 1
ATOM 2167 C C . GLN B 1 118 ? -3.641 24.828 5.051 1 92.81 118 GLN B C 1
ATOM 2169 O O . GLN B 1 118 ? -4.344 24.453 5.992 1 92.81 118 GLN B O 1
ATOM 2174 N N . SER B 1 119 ? -2.326 24.703 5.086 1 92.62 119 SER B N 1
ATOM 2175 C CA . SER B 1 119 ? -1.593 23.844 6.008 1 92.62 119 SER B CA 1
ATOM 2176 C C . SER B 1 119 ? -1.522 24.469 7.398 1 92.62 119 SER B C 1
ATOM 2178 O O . SER B 1 119 ? -1.056 23.828 8.344 1 92.62 119 SER B O 1
ATOM 2180 N N . GLY B 1 120 ? -1.923 25.703 7.504 1 91.25 120 GLY B N 1
ATOM 2181 C CA . GLY B 1 120 ? -2.014 26.359 8.797 1 91.25 120 GLY B CA 1
ATOM 2182 C C . GLY B 1 120 ? -3.338 26.125 9.5 1 91.25 120 GLY B C 1
ATOM 2183 O O . GLY B 1 120 ? -3.479 26.406 10.688 1 91.25 120 GLY B O 1
ATOM 2184 N N . GLU B 1 121 ? -4.297 25.578 8.781 1 89.12 121 GLU B N 1
ATOM 2185 C CA . GLU B 1 121 ? -5.637 25.344 9.32 1 89.12 121 GLU B CA 1
ATOM 2186 C C . GLU B 1 121 ? -5.766 23.953 9.922 1 89.12 121 GLU B C 1
ATOM 2188 O O . GLU B 1 121 ? -4.922 23.094 9.68 1 89.12 121 GLU B O 1
ATOM 2193 N N . HIS B 1 122 ? -6.797 23.875 10.734 1 91.31 122 HIS B N 1
ATOM 2194 C CA . HIS B 1 122 ? -7.133 22.547 11.25 1 91.31 122 HIS B CA 1
ATOM 2195 C C . HIS B 1 122 ? -7.582 21.625 10.133 1 91.31 122 HIS B C 1
ATOM 2197 O O . HIS B 1 122 ? -8.164 22.062 9.141 1 91.31 122 HIS B O 1
ATOM 2203 N N . PRO B 1 123 ? -7.25 20.391 10.32 1 92.38 123 PRO B N 1
ATOM 2204 C CA . PRO B 1 123 ? -7.777 19.453 9.328 1 92.38 123 PRO B CA 1
ATOM 2205 C C . PRO B 1 123 ? -9.297 19.328 9.391 1 92.38 123 PRO B C 1
ATOM 2207 O O . PRO B 1 123 ? -9.906 19.672 10.398 1 92.38 123 PRO B O 1
ATOM 2210 N N . LEU B 1 124 ? -9.844 18.875 8.266 1 89.69 124 LEU B N 1
ATOM 2211 C CA . LEU B 1 124 ? -11.258 18.5 8.25 1 89.69 124 LEU B CA 1
ATOM 2212 C C . LEU B 1 124 ? -11.469 17.156 8.938 1 89.69 124 LEU B C 1
ATOM 2214 O O . LEU B 1 124 ? -10.797 16.188 8.617 1 89.69 124 LEU B O 1
ATOM 2218 N N . LEU B 1 125 ? -12.359 17.109 9.898 1 88.94 125 LEU B N 1
ATOM 2219 C CA . LEU B 1 125 ? -12.766 15.867 10.539 1 88.94 125 LEU B CA 1
ATOM 2220 C C . LEU B 1 125 ? -13.969 15.258 9.828 1 88.94 125 LEU B C 1
ATOM 2222 O O . LEU B 1 125 ? -14.969 15.938 9.602 1 88.94 125 LEU B O 1
ATOM 2226 N N . ILE B 1 126 ? -13.828 14.008 9.453 1 88.69 126 ILE B N 1
ATOM 2227 C CA . ILE B 1 126 ? -14.969 13.344 8.828 1 88.69 126 ILE B CA 1
ATOM 2228 C C . ILE B 1 126 ? -16 12.977 9.891 1 88.69 126 ILE B C 1
ATOM 2230 O O . ILE B 1 126 ? -15.719 12.156 10.773 1 88.69 126 ILE B O 1
ATOM 2234 N N . ARG B 1 127 ? -17.078 13.469 9.711 1 81.44 127 ARG B N 1
ATOM 2235 C CA . ARG B 1 127 ? -18.172 13.305 10.672 1 81.44 127 ARG B CA 1
ATOM 2236 C C . ARG B 1 127 ? -18.656 11.859 10.695 1 81.44 127 ARG B C 1
ATOM 2238 O O . ARG B 1 127 ? -18.859 11.25 9.648 1 81.44 127 ARG B O 1
ATOM 2245 N N . GLY B 1 128 ? -18.875 11.352 11.828 1 79.56 128 GLY B N 1
ATOM 2246 C CA . GLY B 1 128 ? -19.438 10.016 11.984 1 79.56 128 GLY B CA 1
ATOM 2247 C C . GLY B 1 128 ? -18.391 8.93 12.047 1 79.56 128 GLY B C 1
ATOM 2248 O O . GLY B 1 128 ? -18.672 7.801 12.461 1 79.56 128 GLY B O 1
ATOM 2249 N N . ALA B 1 129 ? -17.203 9.32 11.664 1 77.88 129 ALA B N 1
ATOM 2250 C CA . ALA B 1 129 ? -16.156 8.305 11.68 1 77.88 129 ALA B CA 1
ATOM 2251 C C . ALA B 1 129 ? -15.898 7.793 13.102 1 77.88 129 ALA B C 1
ATOM 2253 O O . ALA B 1 129 ? -15.508 6.641 13.289 1 77.88 129 ALA B O 1
ATOM 2254 N N . HIS B 1 130 ? -16.219 8.617 13.992 1 75.12 130 HIS B N 1
ATOM 2255 C CA . HIS B 1 130 ? -15.992 8.25 15.391 1 75.12 130 HIS B CA 1
ATOM 2256 C C . HIS B 1 130 ? -16.906 7.109 15.812 1 75.12 130 HIS B C 1
ATOM 2258 O O . HIS B 1 130 ? -16.703 6.492 16.859 1 75.12 130 HIS B O 1
ATOM 2264 N N . GLN B 1 131 ? -17.875 6.824 15 1 72.94 131 GLN B N 1
ATOM 2265 C CA . GLN B 1 131 ? -18.797 5.73 15.297 1 72.94 131 GLN B CA 1
ATOM 2266 C C . GLN B 1 131 ? -18.234 4.395 14.805 1 72.94 131 GLN B C 1
ATOM 2268 O O . GLN B 1 131 ? -18.844 3.346 15.023 1 72.94 131 GLN B O 1
ATOM 2273 N N . MET B 1 132 ? -17.047 4.516 14.305 1 79.19 132 MET B N 1
ATOM 2274 C CA . MET B 1 132 ? -16.391 3.309 13.812 1 79.19 132 MET B CA 1
ATOM 2275 C C . MET B 1 132 ? -15.367 2.799 14.82 1 79.19 132 MET B C 1
ATOM 2277 O O . MET B 1 132 ? -15.148 3.428 15.859 1 79.19 132 MET B O 1
ATOM 2281 N N . SER B 1 133 ? -14.953 1.653 14.688 1 88.94 133 SER B N 1
ATOM 2282 C CA . SER B 1 133 ? -13.758 1.174 15.375 1 88.94 133 SER B CA 1
ATOM 2283 C C . SER B 1 133 ? -12.508 1.895 14.883 1 88.94 133 SER B C 1
ATOM 2285 O O . SER B 1 133 ? -12.586 2.76 14.008 1 88.94 133 SER B O 1
ATOM 2287 N N . ALA B 1 134 ? -11.391 1.604 15.641 1 92.25 134 ALA B N 1
ATOM 2288 C CA . ALA B 1 134 ? -10.102 2.141 15.203 1 92.25 134 ALA B CA 1
ATOM 2289 C C . ALA B 1 134 ? -9.906 1.957 13.703 1 92.25 134 ALA B C 1
ATOM 2291 O O . ALA B 1 134 ? -10.242 0.907 13.148 1 92.25 134 ALA B O 1
ATOM 2292 N N . ILE B 1 135 ? -9.375 3.021 13.062 1 91.75 135 ILE B N 1
ATOM 2293 C CA . ILE B 1 135 ? -9.234 3.018 11.609 1 91.75 135 ILE B CA 1
ATOM 2294 C C . ILE B 1 135 ? -7.91 2.363 11.219 1 91.75 135 ILE B C 1
ATOM 2296 O O . ILE B 1 135 ? -6.844 2.807 11.648 1 91.75 135 ILE B O 1
ATOM 2300 N N . ASN B 1 136 ? -8.031 1.417 10.398 1 90.06 136 ASN B N 1
ATOM 2301 C CA . ASN B 1 136 ? -6.848 0.663 10.008 1 90.06 136 ASN B CA 1
ATOM 2302 C C . ASN B 1 136 ? -6.332 1.097 8.641 1 90.06 136 ASN B C 1
ATOM 2304 O O . ASN B 1 136 ? -5.129 1.051 8.383 1 90.06 136 ASN B O 1
ATOM 2308 N N . CYS B 1 137 ? -7.211 1.447 7.789 1 91.56 137 CYS B N 1
ATOM 2309 C CA . CYS B 1 137 ? -6.824 1.864 6.445 1 91.56 137 CYS B CA 1
ATOM 2310 C C . CYS B 1 137 ? -7.742 2.967 5.93 1 91.56 137 CYS B C 1
ATOM 2312 O O . CYS B 1 137 ? -8.93 2.998 6.262 1 91.56 137 CYS B O 1
ATOM 2314 N N . VAL B 1 138 ? -7.172 3.834 5.109 1 93.06 138 VAL B N 1
ATOM 2315 C CA . VAL B 1 138 ? -7.934 4.867 4.41 1 93.06 138 VAL B CA 1
ATOM 2316 C C . VAL B 1 138 ? -7.402 5.027 2.988 1 93.06 138 VAL B C 1
ATOM 2318 O O . VAL B 1 138 ? -6.238 4.723 2.717 1 93.06 138 VAL B O 1
ATOM 2321 N N . ALA B 1 139 ? -8.289 5.504 2.139 1 92.38 139 ALA B N 1
ATOM 2322 C CA . ALA B 1 139 ? -7.895 5.832 0.771 1 92.38 139 ALA B CA 1
ATOM 2323 C C . ALA B 1 139 ? -8.891 6.793 0.13 1 92.38 139 ALA B C 1
ATOM 2325 O O . ALA B 1 139 ? -10.086 6.75 0.424 1 92.38 139 ALA B O 1
ATOM 2326 N N . PHE B 1 140 ? -8.359 7.629 -0.735 1 91.38 140 PHE B N 1
ATOM 2327 C CA . PHE B 1 140 ? -9.25 8.367 -1.626 1 91.38 140 PHE B CA 1
ATOM 2328 C C . PHE B 1 140 ? -9.727 7.484 -2.77 1 91.38 140 PHE B C 1
ATOM 2330 O O . PHE B 1 140 ? -8.953 6.695 -3.318 1 91.38 140 PHE B O 1
ATOM 2337 N N . LEU B 1 141 ? -10.984 7.633 -3.035 1 86.88 141 LEU B N 1
ATOM 2338 C CA . LEU B 1 141 ? -11.453 7.016 -4.273 1 86.88 141 LEU B CA 1
ATOM 2339 C C . LEU B 1 141 ? -11.031 7.84 -5.484 1 86.88 141 LEU B C 1
ATOM 2341 O O . LEU B 1 141 ? -10.672 9.016 -5.344 1 86.88 141 LEU B O 1
ATOM 2345 N N . PRO B 1 142 ? -11.031 7.246 -6.652 1 81.12 142 PRO B N 1
ATOM 2346 C CA . PRO B 1 142 ? -10.492 7.918 -7.832 1 81.12 142 PRO B CA 1
ATOM 2347 C C . PRO B 1 142 ? -11.234 9.203 -8.18 1 81.12 142 PRO B C 1
ATOM 2349 O O . PRO B 1 142 ? -10.68 10.094 -8.828 1 81.12 142 PRO B O 1
ATOM 2352 N N . ASP B 1 143 ? -12.406 9.359 -7.773 1 79.69 143 ASP B N 1
ATOM 2353 C CA . ASP B 1 143 ? -13.18 10.555 -8.094 1 79.69 143 ASP B CA 1
ATOM 2354 C C . ASP B 1 143 ? -12.711 11.75 -7.266 1 79.69 143 ASP B C 1
ATOM 2356 O O . ASP B 1 143 ? -13.086 12.891 -7.543 1 79.69 143 ASP B O 1
ATOM 2360 N N . GLY B 1 144 ? -11.922 11.477 -6.25 1 82.06 144 GLY B N 1
ATOM 2361 C CA . GLY B 1 144 ? -11.344 12.531 -5.43 1 82.06 144 GLY B CA 1
ATOM 2362 C C . GLY B 1 144 ? -12.344 13.156 -4.469 1 82.06 144 GLY B C 1
ATOM 2363 O O . GLY B 1 144 ? -12.016 14.109 -3.76 1 82.06 144 GLY B O 1
ATOM 2364 N N . LYS B 1 145 ? -13.586 12.617 -4.383 1 83.31 145 LYS B N 1
ATOM 2365 C CA . LYS B 1 145 ? -14.656 13.195 -3.58 1 83.31 145 LYS B CA 1
ATOM 2366 C C . LYS B 1 145 ? -15.055 12.258 -2.439 1 83.31 145 LYS B C 1
ATOM 2368 O O . LYS B 1 145 ? -15.766 12.656 -1.519 1 83.31 145 LYS B O 1
ATOM 2373 N N . ARG B 1 146 ? -14.656 11.133 -2.562 1 90.5 146 ARG B N 1
ATOM 2374 C CA . ARG B 1 146 ? -15.047 10.141 -1.565 1 90.5 146 ARG B CA 1
ATOM 2375 C C . ARG B 1 146 ? -13.82 9.461 -0.967 1 90.5 146 ARG B C 1
ATOM 2377 O O . ARG B 1 146 ? -12.797 9.305 -1.64 1 90.5 146 ARG B O 1
ATOM 2384 N N . ILE B 1 147 ? -13.891 9.094 0.291 1 91.12 147 ILE B N 1
ATOM 2385 C CA . ILE B 1 147 ? -12.859 8.406 1.046 1 91.12 147 ILE B CA 1
ATOM 2386 C C . ILE B 1 147 ? -13.375 7.047 1.514 1 91.12 147 ILE B C 1
ATOM 2388 O O . ILE B 1 147 ? -14.508 6.941 1.986 1 91.12 147 ILE B O 1
ATOM 2392 N N . LEU B 1 148 ? -12.602 6.086 1.307 1 90.94 148 LEU B N 1
ATOM 2393 C CA . LEU B 1 148 ? -12.836 4.754 1.854 1 90.94 148 LEU B CA 1
ATOM 2394 C C . LEU B 1 148 ? -12.109 4.57 3.182 1 90.94 148 LEU B C 1
ATOM 2396 O O . LEU B 1 148 ? -10.953 4.969 3.316 1 90.94 148 LEU B O 1
ATOM 2400 N N . SER B 1 149 ? -12.781 4.008 4.137 1 91.19 149 SER B N 1
ATOM 2401 C CA . SER B 1 149 ? -12.125 3.633 5.387 1 91.19 149 SER B CA 1
ATOM 2402 C C . SER B 1 149 ? -12.453 2.193 5.77 1 91.19 149 SER B C 1
ATOM 2404 O O . SER B 1 149 ? -13.539 1.693 5.453 1 91.19 149 SER B O 1
ATOM 2406 N N . VAL B 1 150 ? -11.492 1.563 6.352 1 88.31 150 VAL B N 1
ATOM 2407 C CA . VAL B 1 150 ? -11.656 0.232 6.926 1 88.31 150 VAL B CA 1
ATOM 2408 C C . VAL B 1 150 ? -11.32 0.263 8.414 1 88.31 150 VAL B C 1
ATOM 2410 O O . VAL B 1 150 ? -10.227 0.7 8.797 1 88.31 150 VAL B O 1
ATOM 2413 N N . GLY B 1 151 ? -12.258 -0.243 9.195 1 88.81 151 GLY B N 1
ATOM 2414 C CA . GLY B 1 151 ? -12.031 -0.303 10.633 1 88.81 151 GLY B CA 1
ATOM 2415 C C . GLY B 1 151 ? -11.312 -1.568 11.07 1 88.81 151 GLY B C 1
ATOM 2416 O O . GLY B 1 151 ? -11.156 -2.504 10.281 1 88.81 151 GLY B O 1
ATOM 2417 N N . GLN B 1 152 ? -10.875 -1.522 12.297 1 85.88 152 GLN B N 1
ATOM 2418 C CA . GLN B 1 152 ? -10.281 -2.717 12.891 1 85.88 152 GLN B CA 1
ATOM 2419 C C . GLN B 1 152 ? -11.281 -3.869 12.914 1 85.88 152 GLN B C 1
ATOM 2421 O O . GLN B 1 152 ? -10.891 -5.039 12.906 1 85.88 152 GLN B O 1
ATOM 2426 N N . ASP B 1 153 ? -12.555 -3.549 12.969 1 83.75 153 ASP B N 1
ATOM 2427 C CA . ASP B 1 153 ? -13.625 -4.547 12.961 1 83.75 153 ASP B CA 1
ATOM 2428 C C . ASP B 1 153 ? -13.93 -5.004 11.531 1 83.75 153 ASP B C 1
ATOM 2430 O O . ASP B 1 153 ? -14.906 -5.723 11.305 1 83.75 153 ASP B O 1
ATOM 2434 N N . ALA B 1 154 ? -13.195 -4.535 10.609 1 80.94 154 ALA B N 1
ATOM 2435 C CA . ALA B 1 154 ? -13.312 -4.902 9.203 1 80.94 154 ALA B CA 1
ATOM 2436 C C . ALA B 1 154 ? -14.531 -4.242 8.555 1 80.94 154 ALA B C 1
ATOM 2438 O O . ALA B 1 154 ? -14.93 -4.613 7.449 1 80.94 154 ALA B O 1
ATOM 2439 N N . ASN B 1 155 ? -15.18 -3.324 9.328 1 87 155 ASN B N 1
ATOM 2440 C CA . ASN B 1 155 ? -16.25 -2.551 8.695 1 87 155 ASN B CA 1
ATOM 2441 C C . ASN B 1 155 ? -15.688 -1.559 7.68 1 87 155 ASN B C 1
ATOM 2443 O O . ASN B 1 155 ? -14.688 -0.887 7.941 1 87 155 ASN B O 1
ATOM 2447 N N . ILE B 1 156 ? -16.344 -1.521 6.547 1 88.88 156 ILE B N 1
ATOM 2448 C CA . ILE B 1 156 ? -15.938 -0.65 5.449 1 88.88 156 ILE B CA 1
ATOM 2449 C C . ILE B 1 156 ? -16.969 0.452 5.258 1 88.88 156 ILE B C 1
ATOM 2451 O O . ILE B 1 156 ? -18.172 0.181 5.227 1 88.88 156 ILE B O 1
ATOM 2455 N N . ARG B 1 157 ? -16.516 1.637 5.129 1 89.62 157 ARG B N 1
ATOM 2456 C CA . ARG B 1 157 ? -17.406 2.766 4.891 1 89.62 157 ARG B CA 1
ATOM 2457 C C . ARG B 1 157 ? -16.844 3.699 3.826 1 89.62 157 ARG B C 1
ATOM 2459 O O . ARG B 1 157 ? -15.617 3.801 3.668 1 89.62 157 ARG B O 1
ATOM 2466 N N . ILE B 1 158 ? -17.734 4.305 3.137 1 90.31 158 ILE B N 1
ATOM 2467 C CA . ILE B 1 158 ? -17.406 5.359 2.186 1 90.31 158 ILE B CA 1
ATOM 2468 C C . ILE B 1 158 ? -17.969 6.691 2.674 1 90.31 158 ILE B C 1
ATOM 2470 O O . ILE B 1 158 ? -19.141 6.766 3.086 1 90.31 158 ILE B O 1
ATOM 2474 N N . TRP B 1 159 ? -17.125 7.641 2.617 1 89.75 159 TRP B N 1
ATOM 2475 C CA . TRP B 1 159 ? -17.484 8.969 3.09 1 89.75 159 TRP B CA 1
ATOM 2476 C C . TRP B 1 159 ? -17.422 9.992 1.959 1 89.75 159 TRP B C 1
ATOM 2478 O O . TRP B 1 159 ? -16.406 10.094 1.264 1 89.75 159 TRP B O 1
ATOM 2488 N N . ASN B 1 160 ? -18.5 10.727 1.819 1 86.12 160 ASN B N 1
ATOM 2489 C CA . ASN B 1 160 ? -18.453 11.875 0.917 1 86.12 160 ASN B CA 1
ATOM 2490 C C . ASN B 1 160 ? -17.75 13.062 1.562 1 86.12 160 ASN B C 1
ATOM 2492 O O . ASN B 1 160 ? -18.094 13.477 2.668 1 86.12 160 ASN B O 1
ATOM 2496 N N . VAL B 1 161 ? -16.703 13.469 0.833 1 83.5 161 VAL B N 1
ATOM 2497 C CA . VAL B 1 161 ? -15.969 14.578 1.423 1 83.5 161 VAL B CA 1
ATOM 2498 C C . VAL B 1 161 ? -16.078 15.812 0.526 1 83.5 161 VAL B C 1
ATOM 2500 O O . VAL B 1 161 ? -15.945 15.711 -0.695 1 83.5 161 VAL B O 1
ATOM 2503 N N . LYS B 1 162 ? -16.688 16.859 0.98 1 79.75 162 LYS B N 1
ATOM 2504 C CA . LYS B 1 162 ? -16.734 18.125 0.277 1 79.75 162 LYS B CA 1
ATOM 2505 C C . LYS B 1 162 ? -15.422 18.891 0.44 1 79.75 162 LYS B C 1
ATOM 2507 O O . LYS B 1 162 ? -15.211 19.562 1.453 1 79.75 162 LYS B O 1
ATOM 2512 N N . LEU B 1 163 ? -14.477 18.609 -0.368 1 78.38 163 LEU B N 1
ATOM 2513 C CA . LEU B 1 163 ? -13.188 19.297 -0.283 1 78.38 163 LEU B CA 1
ATOM 2514 C C . LEU B 1 163 ? -13.211 20.609 -1.061 1 78.38 163 LEU B C 1
ATOM 2516 O O . LEU B 1 163 ? -13.828 20.688 -2.123 1 78.38 163 LEU B O 1
ATOM 2520 N N . PRO B 1 164 ? -12.805 21.672 -0.397 1 66.75 164 PRO B N 1
ATOM 2521 C CA . PRO B 1 164 ? -12.781 22.953 -1.104 1 66.75 164 PRO B CA 1
ATOM 2522 C C . PRO B 1 164 ? -11.922 22.922 -2.365 1 66.75 164 PRO B C 1
ATOM 2524 O O . PRO B 1 164 ? -10.797 22.422 -2.334 1 66.75 164 PRO B O 1
ATOM 2527 N N . ILE B 1 165 ? -12.398 22.328 -3.533 1 55.12 165 ILE B N 1
ATOM 2528 C CA . ILE B 1 165 ? -11.617 22.438 -4.758 1 55.12 165 ILE B CA 1
ATOM 2529 C C . ILE B 1 165 ? -11.633 23.875 -5.262 1 55.12 165 ILE B C 1
ATOM 2531 O O . ILE B 1 165 ? -12.688 24.422 -5.586 1 55.12 165 ILE B O 1
ATOM 2535 N N . LYS B 1 166 ? -10.742 24.719 -4.77 1 49.09 166 LYS B N 1
ATOM 2536 C CA . LYS B 1 166 ? -10.734 25.969 -5.516 1 49.09 166 LYS B CA 1
ATOM 2537 C C . LYS B 1 166 ? -10.398 25.734 -6.988 1 49.09 166 LYS B C 1
ATOM 2539 O O . LYS B 1 166 ? -9.453 25 -7.305 1 49.09 166 LYS B O 1
ATOM 2544 N N . PRO B 1 167 ? -11.336 26.062 -7.941 1 40.44 167 PRO B N 1
ATOM 2545 C CA . PRO B 1 167 ? -10.938 26.062 -9.352 1 40.44 167 PRO B CA 1
ATOM 2546 C C . PRO B 1 167 ? -9.586 26.734 -9.586 1 40.44 167 PRO B C 1
ATOM 2548 O O . PRO B 1 167 ? -9.242 27.703 -8.898 1 40.44 167 PRO B O 1
ATOM 2551 N N . SER B 1 168 ? -8.562 25.828 -10.016 1 34.81 168 SER B N 1
ATOM 2552 C CA . SER B 1 168 ? -7.488 26.641 -10.57 1 34.81 168 SER B CA 1
ATOM 2553 C C . SER B 1 168 ? -8.039 27.75 -11.445 1 34.81 168 SER B C 1
ATOM 2555 O O . SER B 1 168 ? -9.047 27.578 -12.133 1 34.81 168 SER B O 1
#

Solvent-accessible surface area (backbone atoms only — not comparable to full-atom values): 17283 Å² total; per-residue (Å²): 114,34,62,30,64,32,70,86,43,42,38,37,40,35,21,28,75,82,16,31,38,37,31,28,40,37,49,90,86,53,69,51,73,42,79,75,46,76,41,82,55,87,24,35,30,43,30,41,42,50,21,64,81,45,53,32,33,38,37,30,9,54,67,19,40,47,46,44,23,26,51,87,60,83,50,37,71,59,48,79,41,86,46,58,83,56,88,32,37,34,42,25,55,32,52,29,80,83,50,48,36,37,38,36,14,11,58,61,12,44,36,37,38,38,42,59,93,49,30,73,53,80,58,49,71,51,81,70,34,64,79,42,49,34,23,51,38,45,37,55,39,79,85,63,38,35,34,39,38,30,23,70,79,68,51,72,48,54,40,83,48,88,66,88,71,72,80,126,114,33,64,31,65,33,70,86,45,43,38,36,40,35,22,27,74,82,16,30,38,37,30,26,39,38,49,92,86,52,69,51,76,42,77,74,46,76,42,82,56,86,25,34,28,43,30,40,43,50,21,64,80,46,54,32,35,37,38,28,9,53,68,18,40,47,45,43,22,25,53,87,59,83,50,35,73,60,47,79,41,85,46,57,81,57,88,31,36,33,42,25,57,32,53,28,79,83,50,47,37,36,40,37,14,12,57,64,13,43,37,38,36,38,42,59,91,48,30,73,51,81,59,50,70,51,80,69,34,63,79,44,50,35,24,52,37,44,37,55,40,78,84,65,38,36,35,39,38,30,23,70,79,67,50,72,48,54,41,83,49,90,66,87,71,72,79,127

Foldseek 3Di:
DEWEAAPVRQWIWDFAQVQWIWIWGQDPVDRDIDTDDIHHHDGRWQYWYAALVRQWIWIFFQQQWIFIFGPVPRRPTQAPDTQRPDPGGWHEWEAQNVRAWMWTFFQQQWIWIAGSVPRVDHTDIFPPSNVAGGWNYKYADNVSQKMWTAHPVRDIDIGGHDDPPDDD/DEWEAAPVRQWIWDFAQVQWIWIWGQDPVDRDIDTDDIHHHDGRWQYWYAALVRQWIWIFFQQQWIFIFGPVPRRPTQAPDTQRPDPGGWHEWEAQNVRAWMWTFFQCQWIWIAGSVPRVDHTDIFPPSNVAGGWNYKYADNVSQKMWTAHPVRDIDIGGHDDPPDDD

Radius of gyration: 19.39 Å; Cα contacts (8 Å, |Δi|>4): 957; chains: 2; bounding box: 46×51×48 Å

Organism: Meloidogyne incognita (NCBI:txid6306)

Secondary structure (DSSP, 8-state):
-EEEE-TTSSEEEEE-TTSEEEEEEEPSSSS-EEEEEEEE-SSSEEEEEE-TTSSEEEEEETTS-EEEEEGGGTTEE--SS-B---SS-EEEEEE-TTSSEEEEEETTS-EEEEEGGGTTSPPEEPTTGGGSS-EEEEEE-TTSSEEEEEETT--EEEEE--------/-EEEE-TTSSEEEEE-TTSEEEEEEE-SSSS-EEEEEEEE-SSSEEEEEE-TTSSEEEEEETTS-EEEEEGGGTTEE--SS-B---SS-EEEEEE-TTSSEEEEEETTS-EEEEEGGGTTSPPEEPTTGGGSS-EEEEEE-TTSSEEEEEETT--EEEEE--------

pLDDT: mean 90.63, std 9.54, range [34.5, 98.44]

InterPro domains:
  IPR001680 WD40 repeat [PF00400] (2-25)
  IPR001680 WD40 repeat [PF00400] (39-60)
  IPR001680 WD40 repeat [PF00400] (82-115)
  IPR001680 WD40 repeat [PF00400] (129-160)
  IPR001680 WD40 repeat [PS50082] (1-34)
  IPR001680 WD40 repeat [PS50082] (83-117)
  IPR001680 WD40 repeat [PS50082] (128-162)
  IPR001680 WD40 repeat [SM00320] (32-70)
  IPR001680 WD40 repeat [SM00320] (76-115)
  IPR001680 WD40 repeat [SM00320] (120-160)
  IPR015943 WD40/YVTN repeat-like-containing domain superfamily [G3DSA:2.130.10.10] (1-163)
  IPR019775 WD40 repeat, conserved site [PS00678] (102-116)
  IPR019775 WD40 repeat, conserved site [PS00678] (147-161)
  IPR020472 PAC1/LIS1-like, WD-40 repeat [PR00320] (12-26)
  IPR020472 PAC1/LIS1-like, WD-40 repeat [PR00320] (102-116)
  IPR020472 PAC1/LIS1-like, WD-40 repeat [PR00320] (147-161)
  IPR036322 WD40-repeat-containing domain superfamily [SSF50978] (2-161)